Protein AF-A0A7V8NWT6-F1 (afdb_monomer)

Radius of gyration: 21.62 Å; Cα contacts (8 Å, |Δi|>4): 144; chains: 1; bounding box: 46×43×65 Å

Solvent-accessible surface area (backbone atoms only — not comparable to full-atom values): 10827 Å² total; per-residue (Å²): 145,86,86,58,66,70,64,49,52,61,69,40,49,73,45,68,37,75,66,36,46,50,48,11,64,75,54,76,29,64,67,47,33,64,67,46,47,62,58,52,47,51,52,51,39,51,52,49,53,51,52,42,75,76,41,52,86,76,54,62,89,48,74,62,36,57,51,33,63,76,37,41,69,35,58,79,69,72,37,52,89,76,47,60,66,23,36,90,60,41,52,68,58,36,48,50,52,52,46,49,48,55,28,38,50,48,35,48,60,22,43,54,47,68,72,48,57,86,78,54,52,82,92,50,48,64,55,48,59,49,22,68,53,49,26,59,51,33,46,54,51,41,50,52,52,46,52,51,51,49,46,40,36,67,63,70,41,76,62,47,52,54,24,75,76,72,73,52,78,55,70,69,53,33,54,57,70,16,34,36,33,42,52,50,52,54,52,58,72,72,46,82,85,127

Nearest PDB structures (foldseek):
  1kqf-assembly1_C  TM=8.418E-01  e=3.363E-08  Escherichia coli
  3zx6-assembly1_B  TM=3.168E-01  e=9.183E+00  Archaeoglobus fulgidus DSM 4304

InterPro domains:
  IPR006471 Formate dehydrogenase, gamma subunit [TIGR01583] (24-187)
  IPR011577 Cytochrome b561, bacterial/Ni-hydrogenase [PF01292] (28-159)
  IPR016174 Di-haem cytochrome, transmembrane [SSF81342] (17-188)
  IPR051817 Formate dehydrogenase cytochrome b556 subunit [PTHR30074] (26-189)

Organism: NCBI:txid2741543

Structure (mmCIF, N/CA/C/O backbone):
data_AF-A0A7V8NWT6-F1
#
_entry.id   AF-A0A7V8NWT6-F1
#
loop_
_atom_site.group_PDB
_atom_site.id
_atom_site.type_symbol
_atom_site.label_atom_id
_atom_site.label_alt_id
_atom_site.label_comp_id
_atom_site.label_asym_id
_atom_site.label_entity_id
_atom_site.label_seq_id
_atom_site.pdbx_PDB_ins_code
_atom_site.Cartn_x
_atom_site.Cartn_y
_atom_site.Cartn_z
_atom_site.occupancy
_atom_site.B_iso_or_equiv
_atom_site.auth_seq_id
_atom_site.auth_comp_id
_atom_site.auth_asym_id
_atom_site.auth_atom_id
_atom_site.pdbx_PDB_model_num
ATOM 1 N N . HIS A 1 1 ? 22.874 8.779 -36.560 1.00 37.97 1 HIS A N 1
ATOM 2 C CA . HIS A 1 1 ? 22.865 8.440 -35.118 1.00 37.97 1 HIS A CA 1
ATOM 3 C C . HIS A 1 1 ? 22.011 9.445 -34.319 1.00 37.97 1 HIS A C 1
ATOM 5 O O . HIS A 1 1 ? 22.538 10.179 -33.500 1.00 37.97 1 HIS A O 1
ATOM 11 N N . LEU A 1 2 ? 20.689 9.519 -34.543 1.00 37.75 2 LEU A N 1
ATOM 12 C CA . LEU A 1 2 ? 19.799 10.479 -33.849 1.00 37.75 2 LEU A CA 1
ATOM 13 C C . LEU A 1 2 ? 18.434 9.852 -33.500 1.00 37.75 2 LEU A C 1
ATOM 15 O O . LEU A 1 2 ? 17.388 10.378 -33.854 1.00 37.75 2 LEU A O 1
ATOM 19 N N . ALA A 1 3 ? 18.440 8.701 -32.823 1.00 39.00 3 ALA A N 1
ATOM 20 C CA . ALA A 1 3 ? 17.211 8.022 -32.386 1.00 39.00 3 ALA A CA 1
ATOM 21 C C . ALA A 1 3 ? 17.110 7.836 -30.854 1.00 39.00 3 ALA A C 1
ATOM 23 O O . ALA A 1 3 ? 16.271 7.072 -30.389 1.00 39.00 3 ALA A O 1
ATOM 24 N N . GLY A 1 4 ? 17.957 8.515 -30.065 1.00 41.44 4 GLY A N 1
ATOM 25 C CA . GLY A 1 4 ? 17.995 8.367 -28.598 1.00 41.44 4 GLY A CA 1
ATOM 26 C C . GLY A 1 4 ? 17.196 9.409 -27.798 1.00 41.44 4 GLY A C 1
ATOM 27 O O . GLY A 1 4 ? 16.716 9.111 -26.713 1.00 41.44 4 GLY A O 1
ATOM 28 N N . GLY A 1 5 ? 16.994 10.623 -28.322 1.00 45.12 5 GLY A N 1
ATOM 29 C CA . GLY A 1 5 ? 16.577 11.765 -27.491 1.00 45.12 5 GLY A CA 1
ATOM 30 C C . GLY A 1 5 ? 15.172 11.662 -26.887 1.00 45.12 5 GLY A C 1
ATOM 31 O O . GLY A 1 5 ? 14.990 11.850 -25.689 1.00 45.12 5 GLY A O 1
ATOM 32 N N . THR A 1 6 ? 14.159 11.340 -27.687 1.00 46.62 6 THR A N 1
ATOM 33 C CA . THR A 1 6 ? 12.755 11.464 -27.253 1.00 46.62 6 THR A CA 1
ATOM 34 C C . THR A 1 6 ? 12.310 10.323 -26.339 1.00 46.62 6 THR A C 1
ATOM 36 O O . THR A 1 6 ? 11.550 10.535 -25.395 1.00 46.62 6 THR A O 1
ATOM 39 N N . LEU A 1 7 ? 12.815 9.110 -26.580 1.00 49.16 7 LEU A N 1
ATOM 40 C CA . LEU A 1 7 ? 12.533 7.943 -25.741 1.00 49.16 7 LEU A CA 1
ATOM 41 C C . LEU A 1 7 ? 13.283 8.003 -24.410 1.00 49.16 7 LEU A C 1
ATOM 43 O O . LEU A 1 7 ? 12.715 7.593 -23.402 1.00 49.16 7 LEU A O 1
ATOM 47 N N . ASP A 1 8 ? 14.499 8.553 -24.374 1.00 49.56 8 ASP A N 1
ATOM 48 C CA . ASP A 1 8 ? 15.216 8.749 -23.113 1.00 49.56 8 ASP A CA 1
ATOM 49 C C . ASP A 1 8 ? 14.609 9.884 -22.280 1.00 49.56 8 ASP A C 1
ATOM 51 O O . ASP A 1 8 ? 14.510 9.749 -21.064 1.00 49.56 8 ASP A O 1
ATOM 55 N N . VAL A 1 9 ? 14.106 10.959 -22.896 1.00 48.41 9 VAL A N 1
ATOM 56 C CA . VAL A 1 9 ? 13.350 12.007 -22.181 1.00 48.41 9 VAL A CA 1
ATOM 57 C C . VAL A 1 9 ? 12.063 11.442 -21.565 1.00 48.41 9 VAL A C 1
ATOM 59 O O . VAL A 1 9 ? 11.800 11.662 -20.385 1.00 48.41 9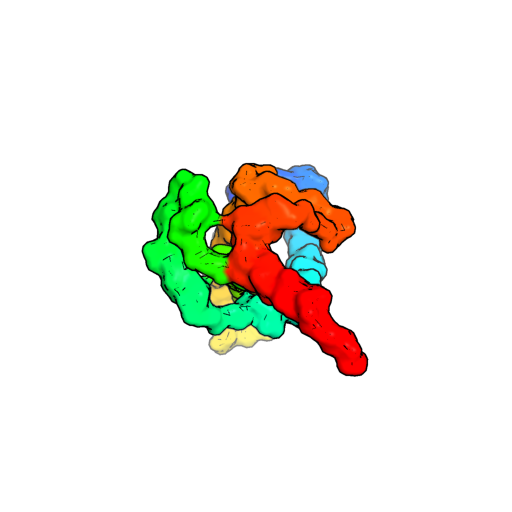 VAL A O 1
ATOM 62 N N . LEU A 1 10 ? 11.304 10.627 -22.305 1.00 48.03 10 LEU A N 1
ATOM 63 C CA . LEU A 1 10 ? 10.106 9.958 -21.778 1.00 48.03 10 LEU A CA 1
ATOM 64 C C . LEU A 1 10 ? 10.429 8.907 -20.702 1.00 48.03 10 LEU A C 1
ATOM 66 O O . LEU A 1 10 ? 9.697 8.770 -19.725 1.00 48.03 10 LEU A O 1
ATOM 70 N N . ARG A 1 11 ? 11.557 8.204 -20.829 1.00 51.00 11 ARG A N 1
ATOM 71 C CA . ARG A 1 11 ? 12.069 7.241 -19.838 1.00 51.00 11 ARG A CA 1
ATOM 72 C C . ARG A 1 11 ? 12.614 7.922 -18.573 1.00 51.00 11 ARG A C 1
ATOM 74 O O . ARG A 1 11 ? 12.671 7.292 -17.520 1.00 51.00 11 ARG A O 1
ATOM 81 N N . ASN A 1 12 ? 12.992 9.196 -18.665 1.00 52.34 12 ASN A N 1
ATOM 82 C CA . ASN A 1 12 ? 13.428 10.034 -17.547 1.00 52.34 12 ASN A CA 1
ATOM 83 C C . ASN A 1 12 ? 12.279 10.800 -16.873 1.00 52.34 12 ASN A C 1
ATOM 85 O O . ASN A 1 12 ? 12.473 1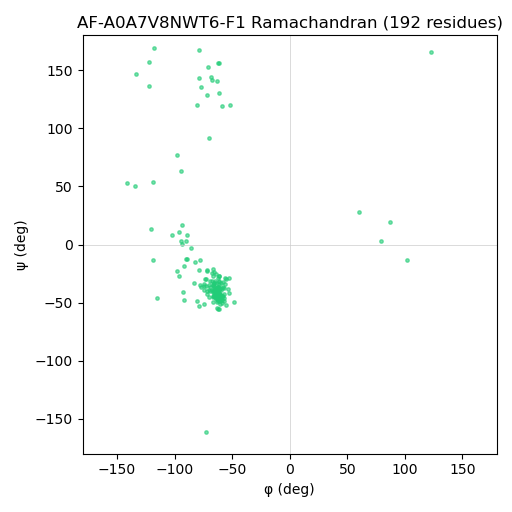1.301 -15.769 1.00 52.34 12 ASN A O 1
ATOM 89 N N . LEU A 1 13 ? 11.084 10.860 -17.470 1.00 51.69 13 LEU A N 1
ATOM 90 C CA . LEU A 1 13 ? 9.968 11.649 -16.937 1.00 51.69 13 LEU A CA 1
ATOM 91 C C . LEU A 1 13 ? 9.520 11.181 -15.538 1.00 51.69 13 LEU A C 1
ATOM 93 O O . LEU A 1 13 ? 9.187 12.003 -14.690 1.00 51.69 13 LEU A O 1
ATOM 97 N N . ALA A 1 14 ? 9.598 9.875 -15.253 1.00 47.09 14 ALA A N 1
ATOM 98 C CA . ALA A 1 14 ? 9.336 9.334 -13.914 1.00 47.09 14 ALA A CA 1
ATOM 99 C C . ALA A 1 14 ? 10.379 9.800 -12.873 1.00 47.09 14 ALA A C 1
ATOM 101 O O . ALA A 1 14 ? 10.041 10.043 -11.713 1.00 47.09 14 ALA A O 1
ATOM 102 N N . GLY A 1 15 ? 11.631 9.996 -13.304 1.00 48.34 15 GLY A N 1
ATOM 103 C CA . GLY A 1 15 ? 12.720 10.554 -12.496 1.00 48.34 15 GLY A CA 1
ATOM 104 C C . GLY A 1 15 ? 12.672 12.078 -12.334 1.00 48.34 15 GLY A C 1
ATOM 105 O O . GLY A 1 15 ? 13.356 12.603 -11.464 1.00 48.34 15 GLY A O 1
ATOM 106 N N . MET A 1 16 ? 11.857 12.783 -13.128 1.00 47.28 16 MET A N 1
ATOM 107 C CA . MET A 1 16 ? 11.664 14.241 -13.064 1.00 47.28 16 MET A CA 1
ATOM 108 C C . MET A 1 16 ? 10.533 14.673 -12.122 1.00 47.28 16 MET A C 1
ATOM 110 O O . MET A 1 16 ? 10.232 15.860 -12.011 1.00 47.28 16 MET A O 1
ATOM 114 N N . THR A 1 17 ? 9.893 13.736 -11.423 1.00 53.47 17 THR A N 1
ATOM 115 C CA . THR A 1 17 ? 9.078 14.101 -10.261 1.00 53.47 17 THR A CA 1
ATOM 116 C C . THR A 1 17 ? 10.013 14.600 -9.154 1.00 53.47 17 THR A C 1
ATOM 118 O O . THR A 1 17 ? 11.124 14.092 -9.011 1.00 53.47 17 THR A O 1
ATOM 121 N N . GLY A 1 18 ? 9.602 15.594 -8.357 1.00 49.78 18 GLY A N 1
ATOM 122 C CA . GLY A 1 18 ? 10.456 16.143 -7.286 1.00 49.78 18 GLY A CA 1
ATOM 123 C C . GLY A 1 18 ? 11.000 15.071 -6.326 1.00 49.78 18 GLY A C 1
ATOM 124 O O . GLY A 1 18 ? 12.114 15.193 -5.828 1.00 49.78 18 GLY A O 1
ATOM 125 N N . ILE A 1 19 ? 10.258 13.970 -6.153 1.00 59.19 19 ILE A N 1
ATOM 126 C CA . ILE A 1 19 ? 10.668 12.781 -5.392 1.00 59.19 19 ILE A CA 1
ATOM 127 C C . ILE A 1 19 ? 11.752 11.978 -6.133 1.00 59.19 19 ILE A C 1
ATOM 129 O O . ILE A 1 19 ? 12.729 11.572 -5.513 1.00 59.19 19 ILE A O 1
ATOM 133 N N . GLY A 1 20 ? 11.634 11.787 -7.451 1.00 55.50 20 GLY A N 1
ATOM 134 C CA . GLY A 1 20 ? 12.657 11.128 -8.272 1.00 55.50 20 GLY A CA 1
ATOM 135 C C . GLY A 1 20 ? 14.000 11.866 -8.268 1.00 55.50 20 GLY A C 1
ATOM 136 O O . GLY A 1 20 ? 15.046 11.227 -8.160 1.00 55.50 20 GLY A O 1
ATOM 137 N N . LEU A 1 21 ? 13.976 13.204 -8.280 1.00 55.22 21 LEU A N 1
ATOM 138 C CA . LEU A 1 21 ? 15.172 14.046 -8.155 1.00 55.22 21 LEU A CA 1
ATOM 139 C C . LEU A 1 21 ? 15.782 13.997 -6.742 1.00 55.22 21 LEU A C 1
ATOM 141 O O . LEU A 1 21 ? 17.001 13.926 -6.616 1.00 55.22 21 LEU A O 1
ATOM 145 N N . LEU A 1 22 ? 14.958 13.970 -5.688 1.00 55.06 22 LEU A N 1
ATOM 146 C CA . LEU A 1 22 ? 15.404 13.790 -4.297 1.00 55.06 22 LEU A CA 1
ATOM 147 C C . LEU A 1 22 ? 16.044 12.416 -4.070 1.00 55.06 22 LEU A C 1
ATOM 149 O O . LEU A 1 22 ? 17.135 12.325 -3.511 1.00 55.06 22 LEU A O 1
ATOM 153 N N . CYS A 1 23 ? 15.413 11.344 -4.553 1.00 58.06 23 CYS A N 1
ATOM 154 C CA . CYS A 1 23 ? 15.983 10.001 -4.497 1.00 58.06 23 CYS A CA 1
ATOM 155 C C . CYS A 1 23 ? 17.268 9.904 -5.325 1.00 58.06 23 CYS A C 1
ATOM 157 O O . CYS A 1 23 ? 18.229 9.298 -4.867 1.00 58.06 23 CYS A O 1
ATOM 159 N N . ALA A 1 24 ? 17.326 10.528 -6.505 1.00 58.19 24 ALA A N 1
ATOM 160 C CA . ALA A 1 24 ? 18.554 10.608 -7.288 1.00 58.19 24 ALA A CA 1
ATOM 161 C C . ALA A 1 24 ? 19.658 11.367 -6.535 1.00 58.19 24 ALA A C 1
ATOM 163 O O . ALA A 1 24 ? 20.786 10.899 -6.518 1.00 58.19 24 ALA A O 1
ATOM 164 N N . ALA A 1 25 ? 19.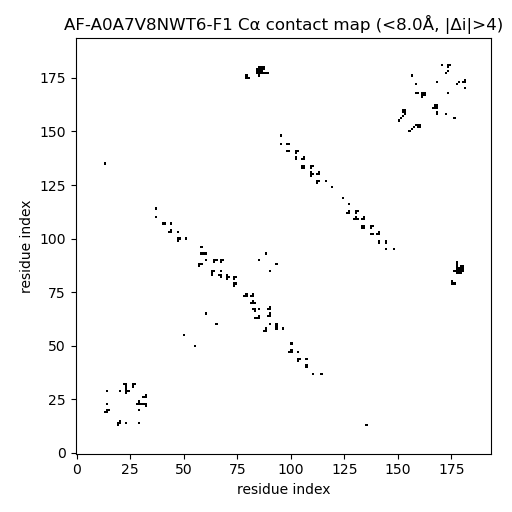360 12.481 -5.866 1.00 59.41 25 ALA A N 1
ATOM 165 C CA . ALA A 1 25 ? 20.351 13.226 -5.087 1.00 59.41 25 ALA A CA 1
ATOM 166 C C . ALA A 1 25 ? 20.879 12.427 -3.878 1.00 59.41 25 ALA A C 1
ATOM 168 O O . ALA A 1 25 ? 22.081 12.427 -3.625 1.00 59.41 25 ALA A O 1
ATOM 169 N N . ILE A 1 26 ? 20.004 11.703 -3.171 1.00 65.12 26 ILE A N 1
ATOM 170 C CA . ILE A 1 26 ? 20.362 10.898 -1.988 1.00 65.12 26 ILE A CA 1
ATOM 171 C C . ILE A 1 26 ? 21.107 9.610 -2.376 1.00 65.12 26 ILE A C 1
ATOM 173 O O . ILE A 1 26 ? 22.015 9.186 -1.669 1.00 65.12 26 ILE A O 1
ATOM 177 N N . LEU A 1 27 ? 20.753 8.989 -3.505 1.00 64.81 27 LEU A N 1
ATOM 178 C CA . LEU A 1 27 ? 21.327 7.716 -3.960 1.00 64.81 27 LEU A CA 1
ATOM 179 C C . LEU A 1 27 ? 22.579 7.881 -4.844 1.00 64.81 27 LEU A C 1
ATOM 181 O O . LEU A 1 27 ? 23.043 6.898 -5.412 1.00 64.81 27 LEU A O 1
ATOM 185 N N . GLY A 1 28 ? 23.133 9.092 -4.982 1.00 63.31 28 GLY A N 1
ATOM 186 C CA . GLY A 1 28 ? 24.379 9.330 -5.732 1.00 63.31 28 GLY A CA 1
ATOM 187 C C . GLY A 1 28 ? 24.208 9.571 -7.240 1.00 63.31 28 GLY A C 1
ATOM 188 O O . GLY A 1 28 ? 25.153 9.428 -8.010 1.00 63.31 28 GLY A O 1
ATOM 189 N N . GLY A 1 29 ? 23.006 9.940 -7.677 1.00 75.94 29 GLY A N 1
ATOM 190 C CA . GLY A 1 29 ? 22.664 10.373 -9.033 1.00 75.94 29 GLY A CA 1
ATOM 191 C C . GLY A 1 29 ? 21.563 9.532 -9.689 1.00 75.94 29 GLY A C 1
ATOM 192 O O . GLY A 1 29 ? 21.241 8.420 -9.265 1.00 75.94 29 GLY A O 1
ATOM 193 N N . GLY A 1 30 ? 20.992 10.043 -10.786 1.00 72.31 30 GLY A N 1
ATOM 194 C CA . GLY A 1 30 ? 19.910 9.363 -11.517 1.00 72.31 30 GLY A CA 1
ATOM 195 C C . GLY A 1 30 ? 20.313 8.002 -12.099 1.00 72.31 30 GLY A C 1
ATOM 196 O O . GLY A 1 30 ? 19.482 7.101 -12.201 1.00 72.31 30 GLY A O 1
ATOM 197 N N . GLN A 1 31 ? 21.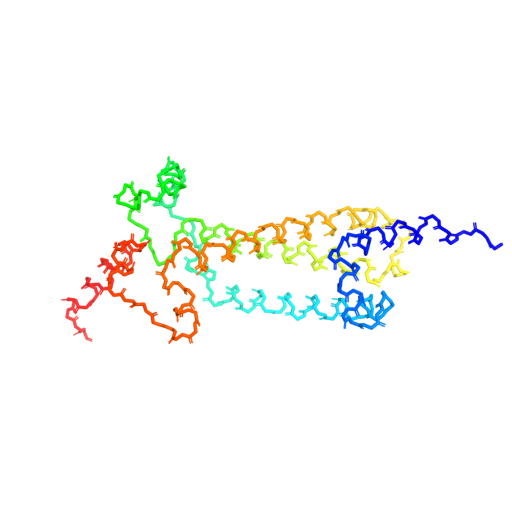596 7.818 -12.425 1.00 74.56 31 GLN A N 1
ATOM 198 C CA . GLN A 1 31 ? 22.108 6.548 -12.941 1.00 74.56 31 GLN A CA 1
ATOM 199 C C . GLN A 1 31 ? 22.135 5.460 -11.862 1.00 74.56 31 GLN A C 1
ATOM 201 O O . GLN A 1 31 ? 21.665 4.351 -12.106 1.00 74.56 31 GLN A O 1
ATOM 206 N N . VAL A 1 32 ? 22.615 5.784 -10.658 1.00 76.19 32 VAL A N 1
ATOM 207 C CA . VAL A 1 32 ? 22.635 4.841 -9.530 1.00 76.19 32 VAL A CA 1
ATOM 208 C C . VAL A 1 32 ? 21.210 4.500 -9.102 1.00 76.19 32 VAL A C 1
ATOM 210 O O . VAL A 1 32 ? 20.876 3.326 -8.955 1.00 76.19 32 VAL A O 1
ATOM 213 N N . SER A 1 33 ? 20.331 5.504 -9.008 1.00 75.88 33 SER A N 1
ATOM 214 C CA . SER A 1 33 ? 18.913 5.285 -8.703 1.00 75.88 33 SER A CA 1
ATOM 215 C C . SER A 1 33 ? 18.247 4.345 -9.713 1.00 75.88 33 SER A C 1
ATOM 217 O O . SER A 1 33 ? 17.563 3.410 -9.306 1.00 75.88 33 SER A O 1
ATOM 219 N N . ARG A 1 34 ? 18.513 4.498 -11.018 1.00 78.69 34 ARG A N 1
ATOM 220 C CA . ARG A 1 34 ? 17.998 3.586 -12.054 1.00 78.69 34 ARG A CA 1
ATOM 221 C C . ARG A 1 34 ? 18.494 2.150 -11.881 1.00 78.69 34 ARG A C 1
ATOM 223 O O . ARG A 1 34 ? 17.729 1.225 -12.133 1.00 78.69 34 ARG A O 1
ATOM 230 N N . MET A 1 35 ? 19.751 1.961 -11.482 1.00 83.38 35 MET A N 1
ATOM 231 C CA . MET A 1 35 ? 20.312 0.624 -11.266 1.00 83.38 35 MET A CA 1
ATOM 232 C C . MET A 1 35 ? 19.739 -0.037 -10.010 1.00 83.38 35 MET A C 1
ATOM 234 O O . MET A 1 35 ? 19.443 -1.225 -10.044 1.00 83.38 35 MET A O 1
ATOM 238 N N . LEU A 1 36 ? 19.555 0.717 -8.922 1.00 86.56 36 LEU A N 1
ATOM 239 C CA . LEU A 1 36 ? 19.095 0.188 -7.632 1.00 86.56 36 LEU A CA 1
ATOM 240 C C . LEU A 1 36 ? 17.574 0.040 -7.526 1.00 86.56 36 LEU A C 1
ATOM 242 O O . LEU A 1 36 ? 17.098 -0.878 -6.861 1.00 86.56 36 LEU A O 1
ATOM 246 N N . HIS A 1 37 ? 16.808 0.923 -8.171 1.00 86.81 37 HIS A N 1
ATOM 247 C CA . HIS A 1 37 ? 15.346 0.943 -8.110 1.00 86.81 37 HIS A CA 1
ATOM 248 C C . HIS A 1 37 ? 14.689 -0.427 -8.345 1.00 86.81 37 HIS A C 1
ATOM 250 O O . HIS A 1 37 ? 13.866 -0.820 -7.517 1.00 86.81 37 HIS A O 1
ATOM 256 N N . PRO A 1 38 ? 15.033 -1.190 -9.399 1.00 89.81 38 PRO A N 1
ATOM 257 C CA . PRO A 1 38 ? 14.360 -2.457 -9.639 1.00 89.81 38 PRO A CA 1
ATOM 258 C C . PRO A 1 38 ? 14.702 -3.526 -8.583 1.00 89.81 38 PRO A C 1
ATOM 260 O O . PRO A 1 38 ? 13.827 -4.302 -8.203 1.00 89.81 38 PRO A O 1
ATOM 263 N N . TRP A 1 39 ? 15.912 -3.514 -8.010 1.00 91.50 39 TRP A N 1
ATOM 264 C CA . TRP A 1 39 ? 16.271 -4.383 -6.878 1.00 91.50 39 TRP A CA 1
ATOM 265 C C . TRP A 1 39 ? 15.493 -4.029 -5.609 1.00 91.50 39 TRP A C 1
ATOM 267 O O . TRP A 1 39 ? 14.943 -4.913 -4.953 1.00 91.50 39 TRP A O 1
ATOM 277 N N . ALA A 1 40 ? 15.388 -2.737 -5.291 1.00 90.25 40 ALA A N 1
ATOM 278 C CA . ALA A 1 40 ? 14.548 -2.264 -4.192 1.00 90.25 40 ALA A CA 1
ATOM 279 C C . ALA A 1 40 ? 13.071 -2.636 -4.417 1.00 90.25 40 ALA A C 1
ATOM 281 O O . ALA A 1 40 ? 12.383 -3.035 -3.479 1.00 90.25 40 ALA A O 1
ATOM 282 N N . GLY A 1 41 ? 12.605 -2.580 -5.668 1.00 91.88 41 GLY A N 1
ATOM 283 C CA . GLY A 1 41 ? 11.280 -3.036 -6.077 1.00 91.88 41 GLY A CA 1
ATOM 284 C C . GLY A 1 41 ? 11.042 -4.520 -5.788 1.00 91.88 41 GLY A C 1
ATOM 285 O O . GLY A 1 41 ? 10.000 -4.866 -5.237 1.00 91.88 41 GLY A O 1
ATOM 286 N N . LEU A 1 42 ? 12.008 -5.399 -6.080 1.00 94.31 42 LEU A N 1
ATOM 287 C CA . LEU A 1 42 ? 11.904 -6.827 -5.747 1.00 94.31 42 LEU A CA 1
ATOM 288 C C . LEU A 1 42 ? 11.822 -7.067 -4.235 1.00 94.31 42 LEU A C 1
ATOM 290 O O . LEU A 1 42 ? 11.013 -7.882 -3.794 1.00 94.31 42 LEU A O 1
ATOM 294 N N . ILE A 1 43 ? 12.611 -6.338 -3.439 1.00 95.31 43 ILE A N 1
ATOM 295 C CA . ILE A 1 43 ? 12.549 -6.411 -1.970 1.00 95.31 43 ILE A CA 1
ATOM 296 C C . ILE A 1 43 ? 11.169 -5.963 -1.473 1.00 95.31 43 ILE A C 1
ATOM 298 O O . ILE A 1 43 ? 10.555 -6.654 -0.661 1.00 95.31 43 ILE A O 1
ATOM 302 N N . PHE A 1 44 ? 10.658 -4.840 -1.988 1.00 93.62 44 PHE A N 1
ATOM 303 C CA . PHE A 1 44 ? 9.325 -4.335 -1.658 1.00 93.62 44 PHE A CA 1
ATOM 304 C C . PHE A 1 44 ? 8.233 -5.366 -1.969 1.00 93.62 44 PHE A C 1
ATOM 306 O O . PHE A 1 44 ? 7.407 -5.670 -1.110 1.00 93.62 44 PHE A O 1
ATOM 313 N N . VAL A 1 45 ? 8.257 -5.958 -3.164 1.00 94.88 45 VAL A N 1
ATOM 314 C CA . VAL A 1 45 ? 7.301 -7.000 -3.564 1.00 94.88 45 VAL A CA 1
ATOM 315 C C . VAL A 1 45 ? 7.424 -8.229 -2.664 1.00 94.88 45 VAL A C 1
ATOM 317 O O . VAL A 1 45 ? 6.407 -8.752 -2.214 1.00 94.88 45 VAL A O 1
ATOM 320 N N . GLY A 1 46 ? 8.645 -8.667 -2.349 1.00 96.62 46 GLY A N 1
ATOM 321 C CA . GLY A 1 46 ? 8.884 -9.771 -1.418 1.00 96.62 46 GLY A CA 1
ATOM 322 C C . GLY A 1 46 ? 8.275 -9.512 -0.037 1.00 96.62 46 GLY A C 1
ATOM 323 O O . GLY A 1 46 ? 7.589 -10.377 0.506 1.00 96.62 46 GLY A O 1
ATOM 324 N N . ALA A 1 47 ? 8.445 -8.300 0.499 1.00 94.94 47 ALA A N 1
ATOM 325 C CA . ALA A 1 47 ? 7.838 -7.891 1.763 1.00 94.94 47 ALA A CA 1
ATOM 326 C C . ALA A 1 47 ? 6.300 -7.880 1.694 1.00 94.94 47 ALA A C 1
ATOM 328 O O . ALA A 1 47 ? 5.642 -8.402 2.594 1.00 94.94 47 ALA A O 1
ATOM 329 N N . VAL A 1 48 ? 5.716 -7.361 0.608 1.00 95.00 48 VAL A N 1
ATOM 330 C CA . VAL A 1 48 ? 4.259 -7.367 0.388 1.00 95.00 48 VAL A CA 1
ATOM 331 C C . VAL A 1 48 ? 3.709 -8.796 0.319 1.00 95.00 48 VAL A C 1
ATOM 333 O O . VAL A 1 48 ? 2.683 -9.082 0.934 1.00 95.00 48 VAL A O 1
ATOM 336 N N . LEU A 1 49 ? 4.390 -9.714 -0.374 1.00 95.62 49 LEU A N 1
ATOM 337 C CA . LEU A 1 49 ? 3.986 -11.123 -0.451 1.00 95.62 49 LEU A CA 1
ATOM 338 C C . LEU A 1 49 ? 4.088 -11.830 0.906 1.00 95.62 49 LEU A C 1
ATOM 340 O O . LEU A 1 49 ? 3.201 -12.606 1.266 1.00 95.62 49 LEU A O 1
ATOM 344 N N . TYR A 1 50 ? 5.126 -11.532 1.688 1.00 96.00 50 TYR A N 1
ATOM 345 C CA . TYR A 1 50 ? 5.257 -12.033 3.055 1.00 96.00 50 TYR A CA 1
ATOM 346 C C . TYR A 1 50 ? 4.102 -11.551 3.949 1.00 96.00 50 TYR A C 1
ATOM 348 O O . TYR A 1 50 ? 3.444 -12.356 4.613 1.00 96.00 50 TYR A O 1
ATOM 356 N N . MET A 1 51 ? 3.792 -10.251 3.912 1.00 93.50 51 MET A N 1
ATOM 357 C CA . MET A 1 51 ? 2.664 -9.669 4.649 1.00 93.50 51 MET A CA 1
ATOM 358 C C . MET A 1 51 ? 1.321 -10.249 4.191 1.00 93.50 51 MET A C 1
ATOM 360 O O . MET A 1 51 ? 0.437 -10.487 5.017 1.00 93.50 51 MET A O 1
ATOM 364 N N . TYR A 1 52 ? 1.172 -10.530 2.893 1.00 94.94 52 TYR A N 1
ATOM 365 C CA . TYR A 1 52 ? -0.002 -11.215 2.366 1.00 94.94 52 TYR A CA 1
ATOM 366 C C . TYR A 1 52 ? -0.179 -12.593 3.007 1.00 94.94 52 TYR A C 1
ATOM 368 O O . TYR A 1 52 ? -1.250 -12.880 3.540 1.00 94.94 52 TYR A O 1
ATOM 376 N N . GLY A 1 53 ? 0.874 -13.414 3.037 1.00 95.19 53 GLY A N 1
ATOM 377 C CA . GLY A 1 53 ? 0.828 -14.737 3.666 1.00 95.19 53 GLY A CA 1
ATOM 378 C C . GLY A 1 53 ? 0.439 -14.690 5.147 1.00 95.19 53 GLY A C 1
ATOM 379 O O . GLY A 1 53 ? -0.312 -15.544 5.614 1.00 95.19 53 GLY A O 1
ATOM 380 N N . MET A 1 54 ? 0.888 -13.665 5.876 1.00 92.81 54 MET A N 1
ATOM 381 C CA . MET A 1 54 ? 0.585 -13.511 7.300 1.00 92.81 54 MET A CA 1
ATOM 382 C C . MET A 1 54 ? -0.856 -13.047 7.570 1.00 92.81 54 MET A C 1
ATOM 384 O O . MET A 1 54 ? -1.475 -13.494 8.539 1.00 92.81 54 MET A O 1
ATOM 388 N N . TRP A 1 55 ? -1.399 -12.136 6.753 1.00 94.00 55 TRP A N 1
ATOM 389 C CA . TRP A 1 55 ? -2.627 -11.405 7.100 1.00 94.00 55 TRP A CA 1
ATOM 390 C C . TRP A 1 55 ? -3.817 -11.618 6.164 1.00 94.00 55 TRP A C 1
ATOM 392 O O . TRP A 1 55 ? -4.937 -11.309 6.570 1.00 94.00 55 TRP A O 1
ATOM 402 N N . ALA A 1 56 ? -3.650 -12.195 4.969 1.00 91.69 56 ALA A N 1
ATOM 403 C CA . ALA A 1 56 ? -4.732 -12.313 3.981 1.00 91.69 56 ALA A CA 1
ATOM 404 C C . ALA A 1 56 ? -6.001 -12.987 4.531 1.00 91.69 56 ALA A C 1
ATOM 406 O O . ALA A 1 56 ? -7.114 -12.540 4.248 1.00 91.69 56 ALA A O 1
ATOM 407 N N . GLY A 1 57 ? -5.854 -14.008 5.384 1.00 91.00 57 GLY A N 1
ATOM 408 C CA . GLY A 1 57 ? -6.991 -14.686 6.016 1.00 91.00 57 GLY A CA 1
ATOM 409 C C . GLY A 1 57 ? -7.852 -13.770 6.898 1.00 91.00 57 GLY A C 1
ATOM 410 O O . GLY A 1 57 ? -9.067 -13.949 6.970 1.00 91.00 57 GLY A O 1
ATOM 411 N N . GLN A 1 58 ? -7.245 -12.755 7.520 1.00 90.06 58 GLN A N 1
ATOM 412 C CA . GLN A 1 58 ? -7.907 -11.785 8.403 1.00 90.06 58 GLN A CA 1
ATOM 413 C C . GLN A 1 58 ? -8.449 -10.563 7.636 1.00 90.06 58 GLN A C 1
ATOM 415 O O . GLN A 1 58 ? -9.263 -9.807 8.167 1.00 90.06 58 GLN A O 1
ATOM 420 N N . MET A 1 59 ? -8.049 -10.388 6.371 1.00 93.00 59 MET A N 1
ATOM 421 C CA . MET A 1 59 ? -8.406 -9.243 5.517 1.00 93.00 59 MET A CA 1
ATOM 422 C C . MET A 1 59 ? -9.642 -9.492 4.640 1.00 93.00 59 MET A C 1
ATOM 424 O O . MET A 1 59 ? -9.889 -8.770 3.671 1.00 93.00 59 MET A O 1
ATOM 428 N N . ARG A 1 60 ? -10.445 -10.509 4.970 1.00 89.94 60 ARG A N 1
ATOM 429 C CA . ARG A 1 60 ? -11.692 -10.818 4.260 1.00 89.94 60 ARG A CA 1
ATOM 430 C C . ARG A 1 60 ? -12.736 -9.722 4.481 1.00 89.94 60 ARG A C 1
ATOM 432 O O . ARG A 1 60 ? -12.883 -9.200 5.591 1.00 89.94 60 ARG A O 1
ATOM 439 N N . HIS A 1 61 ? -13.489 -9.425 3.425 1.00 87.50 61 HIS A N 1
ATOM 440 C CA . HIS A 1 61 ? -14.628 -8.517 3.491 1.00 87.50 61 HIS A CA 1
ATOM 441 C C . HIS A 1 61 ? -15.800 -9.161 4.237 1.00 87.50 61 HIS A C 1
ATOM 443 O O . HIS A 1 61 ? -16.213 -10.275 3.915 1.00 87.50 61 HIS A O 1
ATOM 449 N N . THR A 1 62 ? -16.336 -8.448 5.222 1.00 89.62 62 THR A N 1
ATOM 450 C CA . THR A 1 62 ? -17.475 -8.864 6.049 1.00 89.62 62 THR A CA 1
ATOM 451 C C . THR A 1 62 ? -18.659 -7.910 5.880 1.00 89.62 62 THR A C 1
ATOM 453 O O . THR A 1 62 ? -18.533 -6.816 5.326 1.00 89.62 62 THR A O 1
ATOM 456 N N . ASP A 1 63 ? -19.833 -8.291 6.389 1.00 89.06 63 ASP A N 1
ATOM 457 C CA . ASP A 1 63 ? -21.004 -7.402 6.421 1.00 89.06 63 ASP A CA 1
ATOM 458 C C . ASP A 1 63 ? -20.771 -6.137 7.252 1.00 89.06 63 ASP A C 1
ATOM 460 O O . ASP A 1 63 ? -21.255 -5.057 6.903 1.00 89.06 63 ASP A O 1
ATOM 464 N N . VAL A 1 64 ? -19.962 -6.248 8.307 1.00 89.88 64 VAL A N 1
ATOM 465 C CA . VAL A 1 64 ? -19.541 -5.106 9.125 1.00 89.88 64 VAL A CA 1
ATOM 466 C C . VAL A 1 64 ? -18.740 -4.110 8.288 1.00 89.88 64 VAL A C 1
ATOM 468 O O . VAL A 1 64 ? -18.943 -2.906 8.427 1.00 89.88 64 VAL A O 1
ATOM 471 N N . ASP A 1 65 ? -17.896 -4.579 7.363 1.00 91.44 65 ASP A N 1
ATOM 472 C CA . ASP A 1 65 ? -17.136 -3.687 6.481 1.00 91.44 65 ASP A CA 1
ATOM 473 C C . ASP A 1 65 ? -18.054 -2.917 5.522 1.00 91.44 65 ASP A C 1
ATOM 475 O O . ASP A 1 65 ? -17.828 -1.739 5.247 1.00 91.44 65 ASP A O 1
ATOM 479 N N . ARG A 1 66 ? -19.136 -3.545 5.038 1.00 91.50 66 ARG A N 1
ATOM 480 C CA . ARG A 1 66 ? -20.151 -2.850 4.228 1.00 91.50 66 ARG A CA 1
ATOM 481 C C . ARG A 1 66 ? -20.845 -1.748 5.024 1.00 91.50 66 ARG A C 1
ATOM 483 O O . ARG A 1 66 ? -21.062 -0.657 4.496 1.00 91.50 66 ARG A O 1
ATOM 490 N N . ALA A 1 67 ? -21.197 -2.019 6.280 1.00 92.12 67 ALA A N 1
ATOM 491 C CA . ALA A 1 67 ? -21.758 -1.005 7.169 1.00 92.12 67 ALA A CA 1
ATOM 492 C C . ALA A 1 67 ? -20.745 0.117 7.449 1.00 92.12 67 ALA A C 1
ATOM 494 O O . ALA A 1 67 ? -21.120 1.288 7.468 1.00 92.12 67 ALA A O 1
ATOM 495 N N . TRP A 1 68 ? -19.462 -0.226 7.596 1.00 93.38 68 TRP A N 1
ATOM 496 C CA . TRP A 1 68 ? -18.377 0.728 7.826 1.00 93.38 68 TRP A CA 1
ATOM 497 C C . TRP A 1 68 ? -18.265 1.726 6.674 1.00 93.38 68 TRP A C 1
ATOM 499 O O . TRP A 1 68 ? -18.221 2.929 6.912 1.00 93.38 68 TRP A O 1
ATOM 509 N N . TRP A 1 69 ? -18.334 1.254 5.426 1.00 92.69 69 TRP A N 1
ATOM 510 C CA . TRP A 1 69 ? -18.315 2.132 4.252 1.00 92.69 69 TRP A CA 1
ATOM 511 C C . TRP A 1 69 ? -19.493 3.105 4.205 1.00 92.69 69 TRP A C 1
ATOM 513 O O . TRP A 1 69 ? -19.309 4.274 3.873 1.00 92.69 69 TRP A O 1
ATOM 523 N N . LYS A 1 70 ? -20.694 2.669 4.601 1.00 93.06 70 LYS A N 1
ATOM 524 C CA . LYS A 1 70 ? -21.864 3.562 4.712 1.00 93.06 70 LYS A CA 1
ATOM 525 C C . LYS A 1 70 ? -21.693 4.612 5.817 1.00 93.06 70 LYS A C 1
ATOM 527 O O . LYS A 1 70 ? -22.265 5.695 5.732 1.00 93.06 70 LYS A O 1
ATOM 532 N N . ALA A 1 71 ? -20.902 4.296 6.839 1.00 92.12 71 ALA A N 1
ATOM 533 C CA . ALA A 1 71 ? -20.610 5.155 7.979 1.00 92.12 71 ALA A CA 1
ATOM 534 C C . ALA A 1 71 ? -19.314 5.974 7.824 1.00 92.12 71 ALA A C 1
ATOM 536 O O . ALA A 1 71 ? -18.976 6.723 8.735 1.00 92.12 71 ALA A O 1
ATOM 537 N N . VAL A 1 72 ? -18.611 5.901 6.684 1.00 90.56 72 VAL A N 1
ATOM 538 C CA . VAL A 1 72 ? -17.264 6.485 6.506 1.00 90.56 72 VAL A CA 1
ATOM 539 C C . VAL A 1 72 ? -17.188 7.981 6.836 1.00 90.56 72 VAL A C 1
ATOM 541 O O . VAL A 1 72 ? -16.174 8.453 7.340 1.00 90.56 72 VAL A O 1
ATOM 544 N N . ARG A 1 73 ? -18.285 8.731 6.649 1.00 89.50 73 ARG A N 1
ATOM 545 C CA . ARG A 1 73 ? -18.361 10.149 7.038 1.00 89.50 73 ARG A CA 1
ATOM 546 C C . ARG A 1 73 ? -18.068 10.371 8.524 1.00 89.50 73 ARG A C 1
ATOM 548 O O . ARG A 1 73 ? -17.435 11.358 8.880 1.00 89.50 73 ARG A O 1
ATOM 555 N N . TYR A 1 74 ? -18.516 9.457 9.386 1.00 88.19 74 TYR A N 1
ATOM 556 C CA . TYR A 1 74 ? -18.303 9.552 10.826 1.00 88.19 74 TYR A CA 1
ATOM 557 C C . TYR A 1 74 ? -16.829 9.344 11.155 1.00 88.19 74 TYR A C 1
ATOM 559 O O . TYR A 1 74 ? -16.276 10.134 11.916 1.00 88.19 74 TYR A O 1
ATOM 567 N N . TYR A 1 75 ? -16.176 8.402 10.469 1.00 85.75 75 TYR A N 1
ATOM 568 C CA . TYR A 1 75 ? -14.734 8.178 10.558 1.00 85.75 75 TYR A CA 1
ATOM 569 C C . TYR A 1 75 ? -13.929 9.423 10.160 1.00 85.75 75 TYR A C 1
ATOM 571 O O . TYR A 1 75 ? -13.075 9.874 10.915 1.00 85.75 75 TYR A O 1
ATOM 579 N N . SER A 1 76 ? -14.256 10.064 9.031 1.00 84.62 76 SER A N 1
ATOM 580 C CA . SER A 1 76 ? -13.563 11.286 8.587 1.00 84.62 76 SER A CA 1
ATOM 581 C C . SER A 1 76 ? -13.776 12.493 9.509 1.00 84.62 76 SER A C 1
ATOM 583 O O . SER A 1 76 ? -12.955 13.403 9.524 1.00 84.62 76 SER A O 1
ATOM 585 N N . THR A 1 77 ? -14.863 12.508 10.285 1.00 86.75 77 THR A N 1
ATOM 586 C CA . THR A 1 77 ? -15.141 13.545 11.299 1.00 86.75 77 THR A CA 1
ATOM 587 C C . THR A 1 77 ? -14.716 13.145 12.715 1.00 86.75 77 THR A C 1
ATOM 589 O O . THR A 1 77 ? -15.077 13.830 13.670 1.00 86.75 77 THR A O 1
ATOM 592 N N . ASN A 1 78 ? -13.962 12.049 12.860 1.00 83.38 78 ASN A N 1
ATOM 593 C CA . ASN A 1 78 ? -13.443 11.555 14.137 1.00 83.38 78 ASN A CA 1
ATOM 594 C C . ASN A 1 78 ? -14.539 11.198 15.171 1.00 83.38 78 ASN A C 1
ATOM 596 O O . ASN A 1 78 ? -14.323 11.295 16.380 1.00 83.38 78 ASN A O 1
ATOM 600 N N . GLN A 1 79 ? -15.727 10.808 14.690 1.00 85.38 79 GLN A N 1
ATOM 601 C CA . GLN A 1 79 ? -16.873 10.337 15.482 1.00 85.38 79 GLN A CA 1
ATOM 602 C C . GLN A 1 79 ? -16.853 8.802 15.571 1.00 85.38 79 GLN A C 1
ATOM 604 O O . GLN A 1 79 ? -17.726 8.115 15.032 1.00 85.38 79 GLN A O 1
ATOM 609 N N . ASP A 1 80 ? -15.807 8.266 16.206 1.00 82.25 80 ASP A N 1
ATOM 610 C CA . ASP A 1 80 ? -15.541 6.820 16.291 1.00 82.25 80 ASP A CA 1
ATOM 611 C C . ASP A 1 80 ? -16.663 6.044 17.004 1.00 82.25 80 ASP A C 1
ATOM 613 O O . ASP A 1 80 ? -16.904 4.875 16.714 1.00 82.25 80 ASP A O 1
ATOM 617 N N . ASP A 1 81 ? -17.394 6.702 17.905 1.00 82.69 81 ASP A N 1
ATOM 618 C CA . ASP A 1 81 ? -18.521 6.156 18.670 1.00 82.69 81 ASP A CA 1
ATOM 619 C C . ASP A 1 81 ? -19.717 5.750 17.795 1.00 82.69 81 ASP A C 1
ATOM 621 O O . ASP A 1 81 ? -20.491 4.869 18.166 1.00 82.69 81 ASP A O 1
ATOM 625 N N . LYS A 1 82 ? -19.856 6.366 16.615 1.00 86.31 82 LYS A N 1
ATOM 626 C CA . LYS A 1 82 ? -20.935 6.087 15.652 1.00 86.31 82 LYS A CA 1
ATOM 627 C C . LYS A 1 82 ? -20.546 5.048 14.606 1.00 86.31 82 LYS A C 1
ATOM 629 O O . LYS A 1 82 ? -21.347 4.740 13.719 1.00 86.31 82 LYS A O 1
ATOM 634 N N . MET A 1 83 ? -19.324 4.524 14.676 1.00 90.19 83 MET A N 1
ATOM 635 C CA . MET A 1 83 ? -18.852 3.514 13.742 1.00 90.19 83 MET A CA 1
ATOM 636 C C . MET A 1 83 ? -19.404 2.130 14.105 1.00 90.19 83 MET A C 1
ATOM 638 O O . MET A 1 83 ? -19.525 1.789 15.283 1.00 90.19 83 MET A O 1
ATOM 642 N N . PRO A 1 84 ? -19.735 1.291 13.106 1.00 90.12 84 PRO A N 1
ATOM 643 C CA . PRO A 1 84 ? -20.118 -0.091 13.359 1.00 90.12 84 PRO A CA 1
ATOM 644 C C . PRO A 1 84 ? -18.962 -0.857 14.016 1.00 90.12 84 PRO A C 1
ATOM 646 O O . PRO A 1 84 ? -17.797 -0.486 13.835 1.00 90.12 84 PRO A O 1
ATOM 649 N N . PRO A 1 85 ? -19.256 -1.941 14.755 1.00 90.50 85 PRO A N 1
ATOM 650 C CA . PRO A 1 85 ? -18.273 -2.568 15.618 1.00 90.50 85 PRO A CA 1
ATOM 651 C C . PRO A 1 85 ? -17.177 -3.285 14.819 1.00 90.50 85 PRO A C 1
ATOM 653 O O . PRO A 1 85 ? -17.315 -4.454 14.465 1.00 90.50 85 PRO A O 1
ATOM 656 N N . ALA A 1 86 ? -16.082 -2.580 14.526 1.00 89.69 86 ALA A N 1
ATOM 657 C CA . ALA A 1 86 ? -14.997 -3.086 13.696 1.00 89.69 86 ALA A CA 1
ATOM 658 C C . ALA A 1 86 ? -14.308 -4.304 14.331 1.00 89.69 86 ALA A C 1
ATOM 660 O O . ALA A 1 86 ? -14.090 -4.357 15.545 1.00 89.69 86 ALA A O 1
ATOM 661 N N . GLY A 1 87 ? -13.949 -5.278 13.489 1.00 89.81 87 GLY A N 1
ATOM 662 C CA . GLY A 1 87 ? -13.121 -6.417 13.884 1.00 89.81 87 GLY A CA 1
ATOM 663 C C . GLY A 1 87 ? -11.661 -6.014 14.108 1.00 89.81 87 GLY A C 1
ATOM 664 O O . GLY A 1 87 ? -11.343 -4.834 14.265 1.00 89.81 87 GLY A O 1
ATOM 665 N N . ARG A 1 88 ? -10.750 -7.001 14.094 1.00 88.75 88 ARG A N 1
ATOM 666 C CA . ARG A 1 88 ? -9.313 -6.759 14.342 1.00 88.75 88 ARG A CA 1
ATOM 667 C C . ARG A 1 88 ? -8.728 -5.717 13.388 1.00 88.75 88 ARG A C 1
ATOM 669 O O . ARG A 1 88 ? -7.876 -4.939 13.788 1.00 88.75 88 ARG A O 1
ATOM 676 N N . TYR A 1 89 ? -9.229 -5.697 12.157 1.00 91.69 89 TYR A N 1
ATOM 677 C CA . TYR A 1 89 ? -8.946 -4.666 11.170 1.00 91.69 89 TYR A CA 1
ATOM 678 C C . TYR A 1 89 ? -10.249 -4.023 10.712 1.00 91.69 89 TYR A C 1
ATOM 680 O O . TYR A 1 89 ? -11.236 -4.724 10.459 1.00 91.69 89 TYR A O 1
ATOM 688 N N . ASN A 1 90 ? -10.247 -2.697 10.599 1.00 92.75 90 ASN A N 1
ATOM 689 C CA . ASN A 1 90 ? -11.373 -1.950 10.049 1.00 92.75 90 ASN A CA 1
ATOM 690 C C . ASN A 1 90 ? -11.385 -2.015 8.506 1.00 92.75 90 ASN A C 1
ATOM 692 O O . ASN A 1 90 ? -10.414 -2.445 7.877 1.00 92.75 90 ASN A O 1
ATOM 696 N N . ALA A 1 91 ? -12.485 -1.597 7.874 1.00 93.00 91 ALA A N 1
ATOM 697 C CA . ALA A 1 91 ? -12.619 -1.708 6.420 1.00 93.00 91 ALA A CA 1
ATOM 698 C C . ALA A 1 91 ? -11.614 -0.831 5.648 1.00 93.00 91 ALA A C 1
ATOM 700 O O . ALA A 1 91 ? -11.153 -1.237 4.581 1.00 93.00 91 ALA A O 1
ATOM 701 N N . GLY A 1 92 ? -11.225 0.326 6.196 1.00 92.19 92 GLY A N 1
ATOM 702 C CA . GLY A 1 92 ? -10.188 1.191 5.625 1.00 92.19 92 GLY A CA 1
ATOM 703 C C . GLY A 1 92 ? -8.800 0.542 5.645 1.00 92.19 92 GLY A C 1
ATOM 704 O O . GLY A 1 92 ? -8.103 0.538 4.634 1.00 92.19 92 GLY A O 1
ATOM 705 N N . GLN A 1 93 ? -8.419 -0.091 6.756 1.00 93.06 93 GLN A N 1
ATOM 706 C CA . GLN A 1 93 ? -7.170 -0.850 6.880 1.00 93.06 93 GLN A CA 1
ATOM 707 C C . GLN A 1 93 ? -7.135 -2.036 5.904 1.00 93.06 93 GLN A C 1
ATOM 709 O O . GLN A 1 93 ? -6.121 -2.254 5.240 1.00 93.06 93 GLN A O 1
ATOM 714 N N . LYS A 1 94 ? -8.253 -2.760 5.747 1.00 95.25 94 LYS A N 1
ATOM 715 C CA . LYS A 1 94 ? -8.382 -3.829 4.738 1.00 95.25 94 LYS A CA 1
ATOM 716 C C . LYS A 1 94 ? -8.241 -3.288 3.316 1.00 95.25 94 LYS A C 1
ATOM 718 O O . LYS A 1 94 ? -7.571 -3.902 2.492 1.00 95.25 94 LYS A O 1
ATOM 723 N N . PHE A 1 95 ? -8.846 -2.137 3.025 1.00 95.06 95 PHE A N 1
ATOM 724 C CA . PHE A 1 95 ? -8.707 -1.474 1.730 1.00 95.06 95 PHE A CA 1
ATOM 725 C C . PHE A 1 95 ? -7.256 -1.094 1.433 1.00 95.06 95 PHE A C 1
ATOM 727 O O . PHE A 1 95 ? -6.769 -1.390 0.346 1.00 95.06 95 PHE A O 1
ATOM 734 N N . LEU A 1 96 ? -6.544 -0.515 2.405 1.00 95.06 96 LEU A N 1
ATOM 735 C CA . LEU A 1 96 ? -5.120 -0.208 2.264 1.00 95.06 96 LEU A CA 1
ATOM 736 C C . LEU A 1 96 ? -4.299 -1.478 2.011 1.00 95.06 96 LEU A C 1
ATOM 738 O O . LEU A 1 96 ? -3.492 -1.494 1.087 1.00 95.06 96 LEU A O 1
ATOM 742 N N . PHE A 1 97 ? -4.545 -2.557 2.762 1.00 95.75 97 PHE A N 1
ATOM 743 C CA . PHE A 1 97 ? -3.875 -3.846 2.561 1.00 95.75 97 PHE A CA 1
ATOM 744 C C . PHE A 1 97 ? -4.041 -4.366 1.125 1.00 95.75 97 PHE A C 1
ATOM 746 O O . PHE A 1 97 ? -3.050 -4.656 0.453 1.00 95.75 97 PHE A O 1
ATOM 753 N N . TRP A 1 98 ? -5.279 -4.435 0.626 1.00 96.19 98 TRP A N 1
ATOM 754 C CA . TRP A 1 98 ? -5.545 -4.898 -0.739 1.00 96.19 98 TRP A CA 1
ATOM 755 C C . TRP A 1 98 ? -5.000 -3.935 -1.796 1.00 96.19 98 TRP A C 1
ATOM 757 O O . TRP A 1 98 ? -4.504 -4.381 -2.828 1.00 96.19 98 TRP A O 1
ATOM 767 N N . GLY A 1 99 ? -5.040 -2.629 -1.527 1.00 96.25 99 GLY A N 1
ATOM 768 C CA . GLY A 1 99 ? -4.463 -1.604 -2.388 1.00 96.25 99 GLY A CA 1
ATOM 769 C C . GLY A 1 99 ? -2.950 -1.759 -2.551 1.00 96.25 99 GLY A C 1
ATOM 770 O O . GLY A 1 99 ? -2.464 -1.765 -3.679 1.00 96.25 99 GLY A O 1
ATOM 771 N N . PHE A 1 100 ? -2.207 -1.970 -1.459 1.00 96.50 100 PHE A N 1
ATOM 772 C CA . PHE A 1 100 ? -0.769 -2.254 -1.528 1.00 96.50 100 PHE A CA 1
ATOM 773 C C . PHE A 1 100 ? -0.466 -3.589 -2.202 1.00 96.50 100 PHE A C 1
ATOM 775 O O . PHE A 1 100 ? 0.483 -3.669 -2.976 1.00 96.50 100 PHE A O 1
ATOM 782 N N . PHE A 1 101 ? -1.268 -4.625 -1.947 1.00 97.00 101 PHE A N 1
ATOM 783 C CA . PHE A 1 101 ? -1.075 -5.938 -2.560 1.00 97.00 101 PHE A CA 1
ATOM 784 C C . PHE A 1 101 ? -1.229 -5.888 -4.086 1.00 97.00 101 PHE A C 1
ATOM 786 O O . PHE A 1 101 ? -0.308 -6.250 -4.821 1.00 97.00 101 PHE A O 1
ATOM 793 N N . TRP A 1 102 ? -2.361 -5.377 -4.578 1.00 97.38 102 TRP A N 1
ATOM 794 C CA . TRP A 1 102 ? -2.605 -5.263 -6.017 1.00 97.38 102 TRP A CA 1
ATOM 795 C C . TRP A 1 102 ? -1.710 -4.211 -6.675 1.00 97.38 102 TRP A C 1
ATOM 797 O O . TRP A 1 102 ? -1.216 -4.442 -7.778 1.00 97.38 102 TRP A O 1
ATOM 807 N N . GLY A 1 103 ? -1.433 -3.098 -5.989 1.00 97.06 103 GLY A N 1
ATOM 808 C CA . GLY A 1 103 ? -0.453 -2.104 -6.429 1.00 97.06 103 GLY A CA 1
ATOM 809 C C . GLY A 1 103 ? 0.941 -2.711 -6.598 1.00 97.06 103 GLY A C 1
ATOM 810 O O . GLY A 1 103 ? 1.573 -2.510 -7.631 1.00 97.06 103 GLY A O 1
ATOM 811 N N . GLY A 1 104 ? 1.382 -3.538 -5.647 1.00 96.38 104 GLY A N 1
ATOM 812 C CA . GLY A 1 104 ? 2.639 -4.282 -5.719 1.00 96.38 104 GLY A CA 1
ATOM 813 C C . GLY A 1 104 ? 2.699 -5.252 -6.899 1.00 96.38 104 GLY A C 1
ATOM 814 O O . GLY A 1 104 ? 3.708 -5.287 -7.600 1.00 96.38 104 GLY A O 1
ATOM 815 N N . ILE A 1 105 ? 1.614 -5.981 -7.185 1.00 97.56 105 ILE A N 1
ATOM 816 C CA . ILE A 1 105 ? 1.527 -6.856 -8.367 1.00 97.56 105 ILE A CA 1
ATOM 817 C C . ILE A 1 105 ? 1.633 -6.041 -9.661 1.00 97.56 105 ILE A C 1
ATOM 819 O O . ILE A 1 105 ? 2.416 -6.391 -10.543 1.00 97.56 105 ILE A O 1
ATOM 823 N N . LEU A 1 106 ? 0.885 -4.939 -9.781 1.00 97.25 106 LEU A N 1
ATOM 824 C CA . LEU A 1 106 ? 0.936 -4.074 -10.964 1.00 97.25 106 LEU A CA 1
ATOM 825 C C . LEU A 1 106 ? 2.335 -3.487 -11.170 1.00 97.25 106 LEU A C 1
ATOM 827 O O . LEU A 1 106 ? 2.838 -3.496 -12.296 1.00 97.25 106 LEU A O 1
ATOM 831 N N . LEU A 1 107 ? 2.980 -3.028 -10.095 1.00 96.75 107 LEU A N 1
ATOM 832 C CA . LEU A 1 107 ? 4.351 -2.519 -10.113 1.00 96.75 107 LEU A CA 1
ATOM 833 C C . LEU A 1 107 ? 5.354 -3.598 -10.516 1.00 96.75 107 LEU A C 1
ATOM 835 O O . LEU A 1 107 ? 6.217 -3.322 -11.344 1.00 96.75 107 LEU A O 1
ATOM 839 N N . LEU A 1 108 ? 5.221 -4.824 -10.004 1.00 96.94 108 LEU A N 1
ATOM 840 C CA . LEU A 1 108 ? 6.086 -5.941 -10.380 1.00 96.94 108 LEU A CA 1
ATOM 841 C C . LEU A 1 108 ? 5.952 -6.269 -11.868 1.00 96.94 108 LEU A C 1
ATOM 843 O O . LEU A 1 108 ? 6.946 -6.275 -12.587 1.00 96.94 108 LEU A O 1
ATOM 847 N N . LEU A 1 109 ? 4.728 -6.532 -12.336 1.00 96.25 109 LEU A N 1
ATOM 848 C CA . LEU A 1 109 ? 4.485 -6.984 -13.707 1.00 96.25 109 LEU A CA 1
ATOM 849 C C . LEU A 1 109 ? 4.926 -5.933 -14.726 1.00 96.25 109 LEU A C 1
ATOM 851 O O . LEU A 1 109 ? 5.640 -6.243 -15.678 1.00 96.25 109 LEU A O 1
ATOM 855 N N . SER A 1 110 ? 4.547 -4.674 -14.505 1.00 95.25 110 SER A N 1
ATOM 856 C CA . SER A 1 110 ? 4.977 -3.577 -15.374 1.00 95.25 110 SER A CA 1
ATOM 857 C C . SER A 1 110 ? 6.472 -3.268 -15.220 1.00 95.25 110 SER A C 1
ATOM 859 O O . SER A 1 110 ? 7.135 -2.977 -16.210 1.00 95.25 110 SER A O 1
ATOM 861 N N . GLY A 1 111 ? 7.030 -3.394 -14.014 1.00 93.62 111 GLY A N 1
ATOM 862 C CA . GLY A 1 111 ? 8.447 -3.170 -13.733 1.00 93.62 111 GLY A CA 1
ATOM 863 C C . GLY A 1 111 ? 9.351 -4.177 -14.437 1.00 93.62 111 GLY A C 1
ATOM 864 O O . GLY A 1 111 ? 10.321 -3.772 -15.066 1.00 93.62 111 GLY A O 1
ATOM 865 N N . VAL A 1 112 ? 8.998 -5.466 -14.425 1.00 94.00 112 VAL A N 1
ATOM 866 C CA . VAL A 1 112 ? 9.733 -6.523 -15.146 1.00 94.00 112 VAL A CA 1
ATOM 867 C C . VAL A 1 112 ? 9.747 -6.254 -16.655 1.00 94.00 112 VAL A C 1
ATOM 869 O O . VAL A 1 112 ? 10.799 -6.347 -17.284 1.00 94.00 112 VAL A O 1
ATOM 872 N N . VAL A 1 113 ? 8.611 -5.841 -17.231 1.00 93.44 113 VAL A N 1
ATOM 873 C CA . VAL A 1 113 ? 8.513 -5.462 -18.655 1.00 93.44 113 VAL A CA 1
ATOM 874 C C . VAL A 1 113 ? 9.418 -4.269 -18.990 1.00 93.44 113 VAL A C 1
ATOM 876 O O . VAL A 1 113 ? 10.028 -4.236 -20.057 1.00 93.44 113 VAL A O 1
ATOM 879 N N . LEU A 1 114 ? 9.517 -3.285 -18.091 1.00 91.06 114 LEU A N 1
ATOM 880 C CA . LEU A 1 114 ? 10.374 -2.108 -18.271 1.00 91.06 114 LEU A CA 1
ATOM 881 C C . LEU A 1 114 ? 11.853 -2.373 -17.969 1.00 91.06 114 LEU A C 1
ATOM 883 O O . LEU A 1 114 ? 12.702 -1.625 -18.455 1.00 91.06 114 LEU A O 1
ATOM 887 N N . TRP A 1 115 ? 12.160 -3.406 -17.182 1.00 90.81 115 TRP A N 1
ATOM 888 C CA . TRP A 1 115 ? 13.526 -3.801 -16.842 1.00 90.81 115 TRP A CA 1
ATOM 889 C C . TRP A 1 115 ? 14.201 -4.547 -17.996 1.00 90.81 115 TRP A C 1
ATOM 891 O O . TRP A 1 115 ? 15.372 -4.305 -18.268 1.00 90.81 115 TRP A O 1
ATOM 901 N N . PHE A 1 116 ? 13.447 -5.373 -18.726 1.00 90.00 116 PHE A N 1
ATOM 902 C CA . PHE A 1 116 ? 13.961 -6.222 -19.807 1.00 90.00 116 PHE A CA 1
ATOM 903 C C . PHE A 1 116 ? 13.328 -5.905 -21.178 1.00 90.00 116 PHE A C 1
ATOM 905 O O . PHE A 1 116 ? 12.779 -6.800 -21.830 1.00 90.00 116 PHE A O 1
ATOM 912 N N . PRO A 1 117 ? 13.359 -4.643 -21.651 1.00 85.75 117 PRO A N 1
ATOM 913 C CA . PRO A 1 117 ? 12.648 -4.242 -22.861 1.00 85.75 117 PRO A CA 1
ATOM 914 C C . PRO A 1 117 ? 13.215 -4.864 -24.146 1.00 85.75 117 PRO A C 1
ATOM 916 O O . PRO A 1 117 ? 12.487 -4.972 -25.131 1.00 85.75 117 PRO A O 1
ATOM 919 N N . GLU A 1 118 ? 14.491 -5.249 -24.162 1.00 86.31 118 GLU A N 1
ATOM 920 C CA . GLU A 1 118 ? 15.169 -5.873 -25.305 1.00 86.31 118 GLU A CA 1
ATOM 921 C C . GLU A 1 118 ? 14.730 -7.318 -25.575 1.00 86.31 118 GLU A C 1
ATOM 923 O O . GLU A 1 118 ? 14.826 -7.780 -26.709 1.00 86.31 118 GLU A O 1
ATOM 928 N N . TYR A 1 119 ? 14.192 -8.011 -24.569 1.00 87.50 119 TYR A N 1
ATOM 929 C CA . TYR A 1 119 ? 13.716 -9.392 -24.701 1.00 87.50 119 TYR A CA 1
ATOM 930 C C . TYR A 1 119 ? 12.270 -9.477 -25.218 1.00 87.50 119 TYR A C 1
ATOM 932 O O . TYR A 1 119 ? 11.747 -10.569 -25.447 1.00 87.50 119 TYR A O 1
ATOM 940 N N . LEU A 1 120 ? 11.606 -8.334 -25.426 1.00 87.38 120 LEU A N 1
ATOM 941 C CA . LEU A 1 120 ? 10.259 -8.279 -25.989 1.00 87.38 120 LEU A CA 1
ATOM 942 C C . LEU A 1 120 ? 10.303 -8.403 -27.513 1.00 87.38 120 LEU A C 1
ATOM 944 O O . LEU A 1 120 ? 10.854 -7.555 -28.216 1.00 87.38 120 LEU A O 1
ATOM 948 N N . SER A 1 121 ? 9.640 -9.438 -28.029 1.00 88.12 121 SER A N 1
ATOM 949 C CA . SER A 1 121 ? 9.440 -9.612 -29.466 1.00 88.12 121 SER A CA 1
ATOM 950 C C . SER A 1 121 ? 8.624 -8.460 -30.065 1.00 88.12 121 SER A C 1
ATOM 952 O O . SER A 1 121 ? 7.835 -7.796 -29.384 1.00 88.12 121 SER A O 1
ATOM 954 N N . TRP A 1 122 ? 8.780 -8.230 -31.373 1.00 84.31 122 TRP A N 1
ATOM 955 C CA . TRP A 1 122 ? 8.081 -7.154 -32.086 1.00 84.31 122 TRP A CA 1
ATOM 956 C C . TRP A 1 122 ? 6.556 -7.195 -31.877 1.00 84.31 122 TRP A C 1
ATOM 958 O O . TRP A 1 122 ? 5.942 -6.163 -31.607 1.00 84.31 122 TRP A O 1
ATOM 968 N N . ASN A 1 123 ? 5.968 -8.394 -31.901 1.00 89.19 123 ASN A N 1
ATOM 969 C CA . ASN A 1 123 ? 4.527 -8.615 -31.736 1.00 89.19 123 ASN A CA 1
ATOM 970 C C . ASN A 1 123 ? 4.012 -8.259 -30.329 1.00 89.19 123 ASN A C 1
ATOM 972 O O . ASN A 1 123 ? 2.826 -7.996 -30.157 1.00 89.19 123 ASN A O 1
ATOM 976 N N . LEU A 1 124 ? 4.891 -8.218 -29.322 1.00 90.81 124 LEU A N 1
ATOM 977 C CA . LEU A 1 124 ? 4.552 -7.926 -27.926 1.00 90.81 124 LEU A CA 1
ATOM 978 C C . LEU A 1 124 ? 4.904 -6.494 -27.503 1.00 90.81 124 LEU A C 1
ATOM 980 O O . LEU A 1 124 ? 4.772 -6.137 -26.333 1.00 90.81 124 LEU A O 1
ATOM 984 N N . ARG A 1 125 ? 5.311 -5.633 -28.444 1.00 87.81 125 ARG A N 1
ATOM 985 C CA . ARG A 1 125 ? 5.700 -4.242 -28.161 1.00 87.81 125 ARG A CA 1
ATOM 986 C C . ARG A 1 125 ? 4.612 -3.434 -27.449 1.00 87.81 125 ARG A C 1
ATOM 988 O O . ARG A 1 125 ? 4.935 -2.537 -26.673 1.00 87.81 125 ARG A O 1
ATOM 995 N N . PHE A 1 126 ? 3.340 -3.765 -27.666 1.00 91.00 126 PHE A N 1
ATOM 996 C CA . PHE A 1 126 ? 2.225 -3.117 -26.975 1.00 91.00 126 PHE A CA 1
ATOM 997 C C . PHE A 1 126 ? 2.319 -3.250 -25.442 1.00 91.00 126 PHE A C 1
ATOM 999 O O . PHE A 1 126 ? 1.958 -2.310 -24.738 1.00 91.00 126 PHE A O 1
ATOM 1006 N N . LEU A 1 127 ? 2.878 -4.354 -24.919 1.00 91.75 127 LEU A N 1
ATOM 1007 C CA . LEU A 1 127 ? 3.083 -4.550 -23.478 1.00 91.75 127 LEU A CA 1
ATOM 1008 C C . LEU A 1 127 ? 4.025 -3.500 -22.895 1.00 91.75 127 LEU A C 1
ATOM 1010 O O . LEU A 1 127 ? 3.792 -3.011 -21.794 1.00 91.75 127 LEU A O 1
ATOM 1014 N N . ARG A 1 128 ? 5.054 -3.100 -23.650 1.00 91.25 128 ARG A N 1
ATOM 1015 C CA . ARG A 1 128 ? 5.964 -2.030 -23.234 1.00 91.25 128 ARG A CA 1
ATOM 1016 C C . ARG A 1 128 ? 5.235 -0.694 -23.132 1.00 91.25 128 ARG A C 1
ATOM 1018 O O . ARG A 1 128 ? 5.421 0.011 -22.147 1.00 91.25 128 ARG A O 1
ATOM 1025 N N . TYR A 1 129 ? 4.407 -0.346 -24.118 1.00 91.25 129 TYR A N 1
ATOM 1026 C CA . TYR A 1 129 ? 3.629 0.898 -24.071 1.00 91.25 129 TYR A CA 1
ATOM 1027 C C . TYR A 1 129 ? 2.647 0.906 -22.902 1.00 91.25 129 TYR A C 1
ATOM 1029 O O . TYR A 1 129 ? 2.558 1.901 -22.187 1.00 91.25 129 TYR A O 1
ATOM 1037 N N . LEU A 1 130 ? 1.982 -0.225 -22.655 1.00 94.38 130 LEU A N 1
ATOM 1038 C CA . LEU A 1 130 ? 1.115 -0.382 -21.497 1.00 94.38 130 LEU A CA 1
ATOM 1039 C C . LEU A 1 130 ? 1.901 -0.218 -20.189 1.00 94.38 130 LEU A C 1
ATOM 1041 O O . LEU A 1 130 ? 1.479 0.534 -19.318 1.00 94.38 130 LEU A O 1
ATOM 1045 N N . ALA A 1 131 ? 3.068 -0.852 -20.064 1.00 93.44 131 ALA A N 1
ATOM 1046 C CA . ALA A 1 131 ? 3.892 -0.777 -18.863 1.00 93.44 131 ALA A CA 1
ATOM 1047 C C . ALA A 1 131 ? 4.405 0.643 -18.575 1.00 93.44 131 ALA A C 1
ATOM 1049 O O . ALA A 1 131 ? 4.405 1.054 -17.418 1.00 93.44 131 ALA A O 1
ATOM 1050 N N . VAL A 1 132 ? 4.764 1.424 -19.603 1.00 90.75 132 VAL A N 1
ATOM 1051 C CA . VAL A 1 132 ? 5.183 2.833 -19.448 1.00 90.75 132 VAL A CA 1
ATOM 1052 C C . VAL A 1 132 ? 4.075 3.702 -18.843 1.00 90.75 132 VAL A C 1
ATOM 1054 O O . VAL A 1 132 ? 4.380 4.687 -18.179 1.00 90.75 132 VAL A O 1
ATOM 1057 N N . ILE A 1 133 ? 2.804 3.342 -19.031 1.00 93.38 133 ILE A N 1
ATOM 1058 C CA . ILE A 1 133 ? 1.659 4.068 -18.464 1.00 93.38 133 ILE A CA 1
ATOM 1059 C C . ILE A 1 133 ? 1.265 3.479 -17.105 1.00 93.38 133 ILE A C 1
ATOM 1061 O O . ILE A 1 133 ? 1.098 4.205 -16.125 1.00 93.38 133 ILE A O 1
ATOM 1065 N N . VAL A 1 134 ? 1.140 2.153 -17.032 1.00 95.00 134 VAL A N 1
ATOM 1066 C CA . VAL A 1 134 ? 0.670 1.439 -15.839 1.00 95.00 134 VAL A CA 1
ATOM 1067 C C . VAL A 1 134 ? 1.650 1.578 -14.683 1.00 95.00 134 VAL A C 1
ATOM 1069 O O . VAL A 1 134 ? 1.209 1.801 -13.561 1.00 95.00 134 VAL A O 1
ATOM 1072 N N . HIS A 1 135 ? 2.958 1.485 -14.930 1.00 94.44 135 HIS A N 1
ATOM 1073 C CA . HIS A 1 135 ? 3.956 1.534 -13.864 1.00 94.44 135 HIS A CA 1
ATOM 1074 C C . HIS A 1 135 ? 3.932 2.859 -13.082 1.00 94.44 135 HIS A C 1
ATOM 1076 O O . HIS A 1 135 ? 3.730 2.817 -11.867 1.00 94.44 135 HIS A O 1
ATOM 1082 N N . PRO A 1 136 ? 4.058 4.047 -13.716 1.00 92.75 136 PRO A N 1
ATOM 1083 C CA . PRO A 1 136 ? 3.977 5.307 -12.981 1.00 92.75 136 PRO A CA 1
ATOM 1084 C C . PRO A 1 136 ? 2.586 5.560 -12.387 1.00 92.75 136 PRO A C 1
ATOM 1086 O O . PRO A 1 136 ? 2.500 6.106 -11.290 1.00 92.75 136 PRO A O 1
ATOM 1089 N N . ALA A 1 137 ? 1.498 5.132 -13.038 1.00 94.81 137 ALA A N 1
ATOM 1090 C CA . ALA A 1 137 ? 0.153 5.261 -12.472 1.00 94.81 137 ALA A CA 1
ATOM 1091 C C . ALA A 1 137 ? -0.015 4.423 -11.190 1.00 94.81 137 ALA A C 1
ATOM 1093 O O . ALA A 1 137 ? -0.490 4.928 -10.172 1.00 94.81 137 ALA A O 1
ATOM 1094 N N . ALA A 1 138 ? 0.435 3.165 -1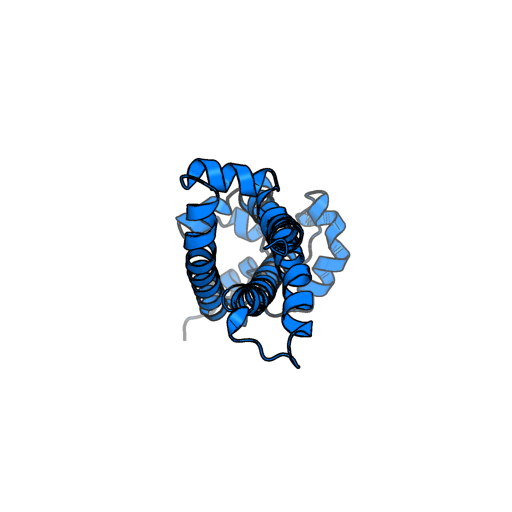1.213 1.00 95.12 138 ALA A N 1
ATOM 1095 C CA . ALA A 1 138 ? 0.442 2.287 -10.048 1.00 95.12 138 ALA A CA 1
ATOM 1096 C C . ALA A 1 138 ? 1.365 2.824 -8.945 1.00 95.12 138 ALA A C 1
ATOM 1098 O O . ALA A 1 138 ? 1.008 2.757 -7.768 1.00 95.12 138 ALA A O 1
ATOM 1099 N N . ALA A 1 139 ? 2.512 3.407 -9.308 1.00 93.06 139 ALA A N 1
ATOM 1100 C CA . ALA A 1 139 ? 3.428 4.030 -8.356 1.00 93.06 139 ALA A CA 1
ATOM 1101 C C . ALA A 1 139 ? 2.770 5.217 -7.645 1.00 93.06 139 ALA A C 1
ATOM 1103 O O . ALA A 1 139 ? 2.762 5.260 -6.419 1.00 93.06 139 ALA A O 1
ATOM 1104 N N . LEU A 1 140 ? 2.156 6.142 -8.390 1.00 92.44 140 LEU A N 1
ATOM 1105 C CA . LEU A 1 140 ? 1.464 7.301 -7.819 1.00 92.44 140 LEU A CA 1
ATOM 1106 C C . LEU A 1 140 ? 0.299 6.889 -6.916 1.00 92.44 140 LEU A C 1
ATOM 1108 O O . LEU A 1 140 ? 0.157 7.425 -5.818 1.00 92.44 140 LEU A O 1
ATOM 1112 N N . LEU A 1 141 ? -0.496 5.904 -7.342 1.00 95.00 141 LEU A N 1
ATOM 1113 C CA . LEU A 1 141 ? -1.577 5.355 -6.526 1.00 95.00 141 LEU A CA 1
ATOM 1114 C C . LEU A 1 141 ? -1.035 4.744 -5.228 1.00 95.00 141 LEU A C 1
ATOM 1116 O O . LEU A 1 141 ? -1.530 5.060 -4.150 1.00 95.00 141 LEU A O 1
ATOM 1120 N N . THR A 1 142 ? 0.013 3.924 -5.314 1.00 94.38 142 THR A N 1
ATOM 1121 C CA . THR A 1 142 ? 0.621 3.260 -4.150 1.00 94.38 142 THR A CA 1
ATOM 1122 C C . THR A 1 142 ? 1.250 4.270 -3.190 1.00 94.38 142 THR A C 1
ATOM 1124 O O . THR A 1 142 ? 1.089 4.145 -1.979 1.00 94.38 142 THR A O 1
ATOM 1127 N N . ILE A 1 143 ? 1.901 5.316 -3.709 1.00 93.38 143 ILE A N 1
ATOM 1128 C CA . ILE A 1 143 ? 2.422 6.429 -2.904 1.00 93.38 143 ILE A CA 1
ATOM 1129 C C . I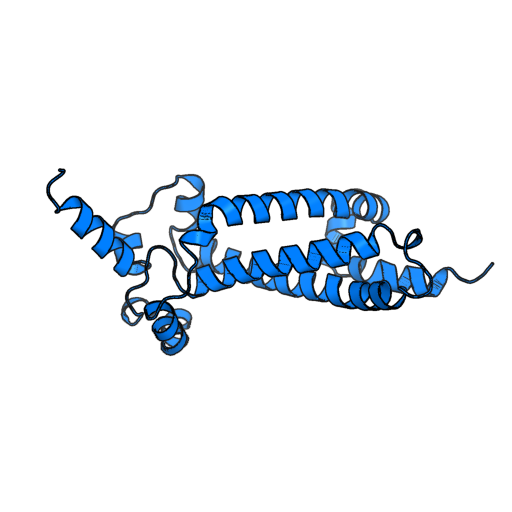LE A 1 143 ? 1.273 7.162 -2.203 1.00 93.38 143 ILE A C 1
ATOM 1131 O O . ILE A 1 143 ? 1.368 7.429 -1.008 1.00 93.38 143 ILE A O 1
ATOM 1135 N N . GLY A 1 144 ? 0.166 7.438 -2.897 1.00 94.88 144 GLY A N 1
ATOM 1136 C CA . GLY A 1 144 ? -1.024 8.048 -2.297 1.00 94.88 144 GLY A CA 1
ATOM 1137 C C . GLY A 1 144 ? -1.608 7.206 -1.159 1.00 94.88 144 GLY A C 1
ATOM 1138 O O . GLY A 1 144 ? -1.864 7.724 -0.072 1.00 94.88 144 GLY A O 1
ATOM 1139 N N . LEU A 1 145 ? -1.740 5.891 -1.364 1.00 95.62 145 LEU A N 1
ATOM 1140 C CA . LEU A 1 145 ? -2.160 4.958 -0.313 1.00 95.62 145 LEU A CA 1
ATOM 1141 C C . LEU A 1 145 ? -1.174 4.940 0.860 1.00 95.62 145 LEU A C 1
ATOM 1143 O O . LEU A 1 145 ? -1.600 4.892 2.012 1.00 95.62 145 LEU A O 1
ATOM 1147 N N . PHE A 1 146 ? 0.131 5.021 0.590 1.00 94.19 146 PHE A N 1
ATOM 1148 C CA . PHE A 1 146 ? 1.168 5.099 1.618 1.00 94.19 146 PHE A CA 1
ATOM 1149 C C . PHE A 1 146 ? 1.071 6.377 2.448 1.00 94.19 146 PHE A C 1
ATOM 1151 O O . PHE A 1 146 ? 1.165 6.310 3.671 1.00 94.19 146 PHE A O 1
ATOM 1158 N N . MET A 1 147 ? 0.790 7.523 1.823 1.00 94.25 147 MET A N 1
ATOM 1159 C CA . MET A 1 147 ? 0.553 8.775 2.548 1.00 94.25 147 MET A CA 1
ATOM 1160 C C . MET A 1 147 ? -0.663 8.675 3.471 1.00 94.25 147 MET A C 1
ATOM 1162 O O . MET A 1 147 ? -0.580 9.066 4.635 1.00 94.25 147 MET A O 1
ATOM 1166 N N . ILE A 1 148 ? -1.768 8.095 2.988 1.00 92.62 148 ILE A N 1
ATOM 1167 C CA . ILE A 1 148 ? -2.953 7.836 3.817 1.00 92.62 148 ILE A CA 1
ATOM 1168 C C . ILE A 1 148 ? -2.585 6.898 4.971 1.00 92.62 148 ILE A C 1
ATOM 1170 O O . ILE A 1 148 ? -2.875 7.202 6.122 1.00 92.62 148 ILE A O 1
ATOM 1174 N N . HIS A 1 149 ? -1.903 5.787 4.693 1.00 92.56 149 HIS A N 1
ATOM 1175 C CA . HIS A 1 149 ? -1.488 4.823 5.709 1.00 92.56 149 HIS A CA 1
ATOM 1176 C C . HIS A 1 149 ? -0.624 5.458 6.810 1.00 92.56 149 HIS A C 1
ATOM 1178 O O . HIS A 1 149 ? -0.903 5.259 7.994 1.00 92.56 149 HIS A O 1
ATOM 1184 N N . LEU A 1 150 ? 0.372 6.268 6.433 1.00 91.69 150 LEU A N 1
ATOM 1185 C CA . LEU A 1 150 ? 1.211 7.007 7.377 1.00 91.69 150 LEU A CA 1
ATOM 1186 C C . LEU A 1 150 ? 0.394 7.991 8.212 1.00 91.69 150 LEU A C 1
ATOM 1188 O O . LEU A 1 150 ? 0.545 8.029 9.431 1.00 91.69 150 LEU A O 1
ATOM 1192 N N . TYR A 1 151 ? -0.488 8.763 7.575 1.00 91.19 151 TYR A N 1
ATOM 1193 C CA . TYR A 1 151 ? -1.340 9.713 8.282 1.00 91.19 151 TYR A CA 1
ATOM 1194 C C . TYR A 1 151 ? -2.219 9.012 9.326 1.00 91.19 151 TYR A C 1
ATOM 1196 O O . TYR A 1 151 ? -2.287 9.444 10.480 1.00 91.19 151 TYR A O 1
ATOM 1204 N N . MET A 1 152 ? -2.835 7.891 8.945 1.00 89.00 152 MET A N 1
ATOM 1205 C CA . MET A 1 152 ? -3.708 7.137 9.838 1.00 89.00 152 MET A CA 1
ATOM 1206 C C . MET A 1 152 ? -2.942 6.521 11.013 1.00 89.00 152 MET A C 1
ATOM 1208 O O . MET A 1 152 ? -3.390 6.632 12.152 1.00 89.00 152 MET A O 1
ATOM 1212 N N . GLY A 1 153 ? -1.772 5.927 10.758 1.00 86.31 153 GLY A N 1
ATOM 1213 C CA . GLY A 1 153 ? -0.966 5.269 11.790 1.00 86.31 153 GLY A CA 1
ATOM 1214 C C . GLY A 1 153 ? -0.243 6.223 12.747 1.00 86.31 153 GLY A C 1
ATOM 1215 O O . GLY A 1 153 ? -0.023 5.869 13.907 1.00 86.31 153 GLY A O 1
ATOM 1216 N N . LEU A 1 154 ? 0.126 7.423 12.283 1.00 86.88 154 LEU A N 1
ATOM 1217 C CA . LEU A 1 154 ? 0.857 8.410 13.086 1.00 86.88 154 LEU A CA 1
ATOM 1218 C C . LEU A 1 154 ? -0.066 9.397 13.806 1.00 86.88 154 LEU A C 1
ATOM 1220 O O . LEU A 1 154 ? 0.195 9.737 14.961 1.00 86.88 154 LEU A O 1
ATOM 1224 N N . PHE A 1 155 ? 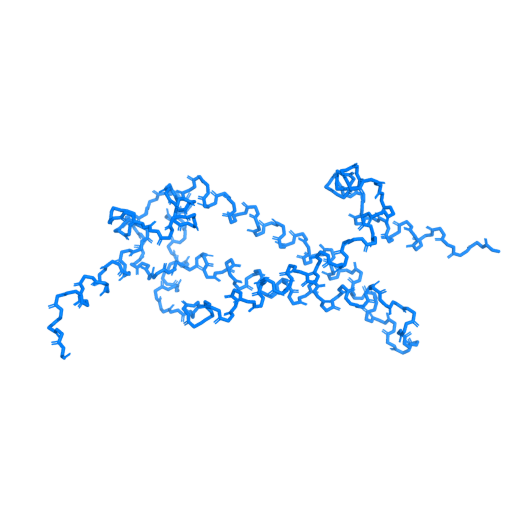-1.126 9.866 13.142 1.00 84.75 155 PHE A N 1
ATOM 1225 C CA . PHE A 1 155 ? -1.914 11.001 13.629 1.00 84.75 155 PHE A CA 1
ATOM 1226 C C . PHE A 1 155 ? -3.356 10.642 13.984 1.00 84.75 155 PHE A C 1
ATOM 1228 O O . PHE A 1 155 ? -3.822 11.056 15.049 1.00 84.75 155 PHE A O 1
ATOM 1235 N N . ALA A 1 156 ? -4.059 9.894 13.128 1.00 81.75 156 ALA A N 1
ATOM 1236 C CA . ALA A 1 156 ? -5.484 9.626 13.331 1.00 81.75 156 ALA A CA 1
ATOM 1237 C C . ALA A 1 156 ? -5.728 8.608 14.460 1.00 81.75 156 ALA A C 1
ATOM 1239 O O . ALA A 1 156 ? -6.464 8.884 15.405 1.00 81.75 156 ALA A O 1
ATOM 1240 N N . GLU A 1 157 ? -5.053 7.458 14.423 1.00 82.19 157 GLU A N 1
ATOM 1241 C CA . GLU A 1 157 ? -5.227 6.382 15.404 1.00 82.19 157 GLU A CA 1
ATOM 1242 C C . GLU A 1 157 ? -4.125 6.447 16.473 1.00 82.19 157 GLU A C 1
ATOM 1244 O O . GLU A 1 157 ? -3.161 5.680 16.466 1.00 82.19 157 GLU A O 1
ATOM 1249 N N . ARG A 1 158 ? -4.244 7.390 17.421 1.00 80.81 158 ARG A N 1
ATOM 1250 C CA . ARG A 1 158 ? -3.238 7.566 18.490 1.00 80.81 158 ARG A CA 1
ATOM 1251 C C . ARG A 1 158 ? -2.953 6.248 19.221 1.00 80.81 158 ARG A C 1
ATOM 1253 O O . ARG A 1 158 ? -3.841 5.678 19.852 1.00 80.81 158 ARG A O 1
ATOM 1260 N N . GLY A 1 159 ? -1.695 5.809 19.177 1.00 78.94 159 GLY A N 1
ATOM 1261 C CA . GLY A 1 159 ? -1.236 4.544 19.762 1.00 78.94 159 GLY A CA 1
ATOM 1262 C C . GLY A 1 159 ? -1.029 3.411 18.750 1.00 78.94 159 GLY A C 1
ATOM 1263 O O . GLY A 1 159 ? -0.339 2.452 19.088 1.00 78.94 159 GLY A O 1
ATOM 1264 N N . ALA A 1 160 ? -1.519 3.546 17.511 1.00 82.81 160 ALA A N 1
ATOM 1265 C CA . ALA A 1 160 ? -1.332 2.555 16.449 1.00 82.81 160 ALA A CA 1
ATOM 1266 C C . ALA A 1 160 ? 0.145 2.380 16.064 1.00 82.81 160 ALA A C 1
ATOM 1268 O O . ALA A 1 160 ? 0.624 1.259 15.946 1.00 82.81 160 ALA A O 1
ATOM 1269 N N . PHE A 1 161 ? 0.924 3.460 15.956 1.00 84.06 161 PHE A N 1
ATOM 1270 C CA . PHE A 1 161 ? 2.365 3.334 15.699 1.00 84.06 161 PHE A CA 1
ATOM 1271 C C . PHE A 1 161 ? 3.101 2.532 16.789 1.00 84.06 161 PHE A C 1
ATOM 1273 O O . PHE A 1 161 ? 3.967 1.709 16.498 1.00 84.06 161 PHE A O 1
ATOM 1280 N N . GLY A 1 162 ? 2.716 2.725 18.055 1.00 79.56 162 GLY A N 1
ATOM 1281 C CA . GLY A 1 162 ? 3.289 1.980 19.174 1.00 79.56 162 GLY A CA 1
ATOM 1282 C C . GLY A 1 162 ? 3.000 0.481 19.097 1.00 79.56 162 GLY A C 1
ATOM 1283 O O . GLY A 1 162 ? 3.859 -0.309 19.480 1.00 79.56 162 GLY A O 1
ATOM 1284 N N . SER A 1 163 ? 1.839 0.087 18.564 1.00 83.88 163 SER A N 1
ATOM 1285 C CA . SER A 1 163 ? 1.473 -1.325 18.428 1.00 83.88 163 SER A CA 1
ATOM 1286 C C . SER A 1 163 ? 2.258 -2.042 17.337 1.00 83.88 163 SER A C 1
ATOM 1288 O O . SER A 1 163 ? 2.556 -3.222 17.485 1.00 83.88 163 SER A O 1
ATOM 1290 N N 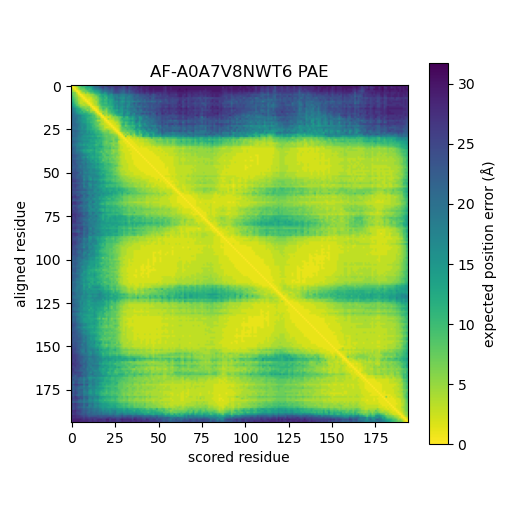. VAL A 1 164 ? 2.672 -1.334 16.284 1.00 85.69 164 VAL A N 1
ATOM 1291 C CA . VAL A 1 164 ? 3.557 -1.892 15.251 1.00 85.69 164 VAL A CA 1
ATOM 1292 C C . VAL A 1 164 ? 4.940 -2.211 15.825 1.00 85.69 164 VAL A C 1
ATOM 1294 O O . VAL A 1 164 ? 5.528 -3.226 15.468 1.00 85.69 164 VAL A O 1
ATOM 1297 N N . ILE A 1 165 ? 5.448 -1.371 16.733 1.00 85.56 165 ILE A N 1
ATOM 1298 C CA . ILE A 1 165 ? 6.779 -1.547 17.334 1.00 85.56 165 ILE A CA 1
ATOM 1299 C C . ILE A 1 165 ? 6.756 -2.571 18.471 1.00 85.56 165 ILE A C 1
ATOM 1301 O O . ILE A 1 165 ? 7.621 -3.439 18.541 1.00 85.56 165 ILE A O 1
ATOM 1305 N N . ARG A 1 166 ? 5.798 -2.443 19.394 1.00 84.75 166 ARG A N 1
ATOM 1306 C CA . ARG A 1 166 ? 5.752 -3.247 20.626 1.00 84.75 166 ARG A CA 1
ATOM 1307 C C . ARG A 1 166 ? 4.925 -4.522 20.492 1.00 84.75 166 ARG A C 1
ATOM 1309 O O . ARG A 1 166 ? 5.076 -5.426 21.305 1.00 84.75 166 ARG A O 1
ATOM 1316 N N . GLY A 1 167 ? 4.056 -4.600 19.488 1.00 85.25 167 GLY A N 1
ATOM 1317 C CA . GLY A 1 167 ? 3.143 -5.724 19.285 1.00 85.25 167 GLY A CA 1
ATOM 1318 C C . GLY A 1 167 ? 1.901 -5.708 20.181 1.00 85.25 167 GLY A C 1
ATOM 1319 O O . GLY A 1 167 ? 1.103 -6.640 20.102 1.00 85.25 167 GLY A O 1
ATOM 1320 N N . ASP A 1 168 ? 1.708 -4.678 21.012 1.00 87.62 168 ASP A N 1
ATOM 1321 C CA . ASP A 1 168 ? 0.612 -4.583 21.977 1.00 87.62 168 ASP A CA 1
ATOM 1322 C C . ASP A 1 168 ? -0.265 -3.331 21.793 1.00 87.62 168 ASP A C 1
ATOM 1324 O O . ASP A 1 168 ? 0.131 -2.317 21.216 1.00 87.62 168 ASP A O 1
ATOM 1328 N N . VAL A 1 169 ? -1.508 -3.409 22.276 1.00 89.19 169 VAL A N 1
ATOM 1329 C CA . VAL A 1 169 ? -2.466 -2.292 22.283 1.00 89.19 169 VAL A CA 1
ATOM 1330 C C . VAL A 1 169 ? -3.141 -2.185 23.642 1.00 89.19 169 VAL A C 1
ATOM 1332 O O . VAL A 1 169 ? -3.414 -3.188 24.300 1.00 89.19 169 VAL A O 1
ATOM 1335 N N . SER A 1 170 ? -3.462 -0.959 24.058 1.00 90.12 170 SER A N 1
ATOM 1336 C CA . SER A 1 170 ? -4.222 -0.745 25.289 1.00 90.12 170 SER A CA 1
ATOM 1337 C C . SER A 1 170 ? -5.681 -1.185 25.126 1.00 90.12 170 SER A C 1
ATOM 1339 O O . SER A 1 170 ? -6.263 -1.110 24.042 1.00 90.12 170 SER A O 1
ATOM 1341 N N . ILE A 1 171 ? -6.323 -1.581 26.229 1.00 89.12 171 ILE A N 1
ATOM 1342 C CA . ILE A 1 171 ? -7.754 -1.937 26.230 1.00 89.12 171 ILE A CA 1
ATOM 1343 C C . ILE A 1 171 ? -8.613 -0.759 25.744 1.00 89.12 171 ILE A C 1
ATOM 1345 O O . ILE A 1 171 ? -9.589 -0.958 25.023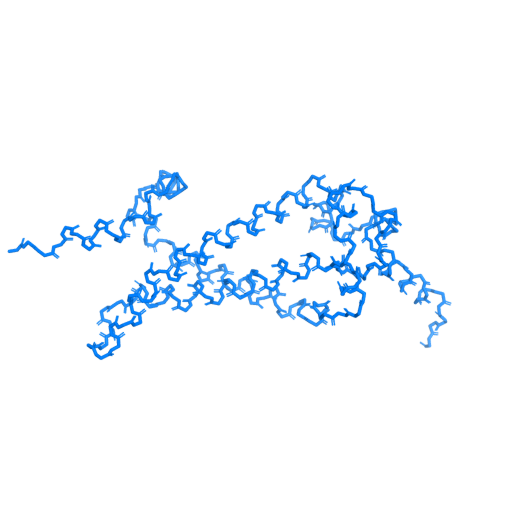 1.00 89.12 171 ILE A O 1
ATOM 1349 N N . ALA A 1 172 ? -8.245 0.473 26.107 1.00 89.38 172 ALA A N 1
ATOM 1350 C CA . ALA A 1 172 ? -8.937 1.677 25.653 1.00 89.38 172 ALA A CA 1
ATOM 1351 C C . ALA A 1 172 ? -8.848 1.852 24.127 1.00 89.38 172 ALA A C 1
ATOM 1353 O O . ALA A 1 172 ? -9.850 2.182 23.495 1.00 89.38 172 ALA A O 1
ATOM 1354 N N . PHE A 1 173 ? -7.684 1.570 23.530 1.00 88.75 173 PHE A N 1
ATOM 1355 C CA . PHE A 1 173 ? -7.504 1.578 22.077 1.00 88.75 173 PHE A CA 1
ATOM 1356 C C . PHE A 1 173 ? -8.396 0.528 21.406 1.00 88.75 173 PHE A C 1
ATOM 1358 O O . PHE A 1 173 ? -9.140 0.852 20.481 1.00 88.75 173 PHE A O 1
ATOM 1365 N N . ALA A 1 174 ? -8.383 -0.707 21.919 1.00 90.00 174 ALA A N 1
ATOM 1366 C CA . ALA A 1 174 ? -9.203 -1.793 21.389 1.00 90.00 174 ALA A CA 1
ATOM 1367 C C . ALA A 1 174 ? -10.703 -1.465 21.462 1.00 90.00 174 ALA A C 1
ATOM 1369 O O . ALA A 1 174 ? -11.411 -1.632 20.478 1.00 90.00 174 ALA A O 1
ATOM 1370 N N . LYS A 1 175 ? -11.190 -0.924 22.587 1.00 89.44 175 LYS A N 1
ATOM 1371 C CA . LYS A 1 175 ? -12.595 -0.506 22.738 1.00 89.44 175 LYS A CA 1
ATOM 1372 C C . LYS A 1 175 ? -12.999 0.608 21.774 1.00 89.44 175 LYS A C 1
ATOM 1374 O O . LYS A 1 175 ? -14.137 0.613 21.321 1.00 89.44 175 LYS A O 1
ATOM 1379 N N . ARG A 1 176 ? -12.094 1.548 21.492 1.00 87.56 176 ARG A N 1
ATOM 1380 C CA . ARG A 1 176 ? -12.380 2.713 20.650 1.00 87.56 176 ARG A CA 1
ATOM 1381 C C . ARG A 1 176 ? -12.356 2.381 19.159 1.00 87.56 176 ARG A C 1
ATOM 1383 O O . ARG A 1 176 ? -13.319 2.677 18.468 1.00 87.56 176 ARG A O 1
ATOM 1390 N N . TYR A 1 177 ? -11.274 1.777 18.673 1.00 87.62 177 TYR A N 1
ATOM 1391 C CA . TYR A 1 177 ? -11.060 1.584 17.232 1.00 87.62 177 TYR A CA 1
ATOM 1392 C C . TYR A 1 177 ? -11.449 0.185 16.739 1.00 87.62 177 TYR A C 1
ATOM 1394 O O . TYR A 1 177 ? -11.753 0.008 15.561 1.00 87.62 177 TYR A O 1
ATOM 1402 N N . HIS A 1 178 ? -11.478 -0.808 17.635 1.00 91.50 178 HIS A N 1
ATOM 1403 C CA . HIS A 1 178 ? -11.739 -2.216 17.309 1.00 91.50 178 HIS A CA 1
ATOM 1404 C C . HIS A 1 178 ? -12.739 -2.885 18.275 1.00 91.50 178 HIS A C 1
ATOM 1406 O O . HIS A 1 178 ? -12.460 -3.962 18.818 1.00 91.50 178 HIS A O 1
ATOM 1412 N N . PRO A 1 179 ? -13.912 -2.275 18.538 1.00 91.06 179 PRO A N 1
ATOM 1413 C CA . PRO A 1 179 ? -14.852 -2.767 19.548 1.00 91.06 179 PRO A CA 1
ATOM 1414 C C . PRO A 1 179 ? -15.350 -4.196 19.283 1.00 91.06 179 PRO A C 1
ATOM 1416 O O . PRO A 1 179 ? -15.564 -4.946 20.235 1.00 91.06 179 PRO A O 1
ATOM 1419 N N . GLY A 1 180 ? -15.503 -4.608 18.019 1.00 90.19 180 GLY A N 1
ATOM 1420 C CA . GLY A 1 180 ? -15.896 -5.976 17.666 1.00 90.19 180 GLY A CA 1
ATOM 1421 C C . GLY A 1 180 ? -14.821 -7.001 18.036 1.00 90.19 180 GLY A C 1
ATOM 1422 O O . GLY A 1 180 ? -15.128 -8.043 18.610 1.00 90.19 180 GLY A O 1
ATOM 1423 N N . TRP A 1 181 ? -13.550 -6.667 17.809 1.00 91.69 181 TRP A N 1
ATOM 1424 C CA . TRP A 1 181 ? -12.418 -7.498 18.232 1.00 91.69 181 TRP A CA 1
ATOM 1425 C C . TRP A 1 181 ? -12.268 -7.563 19.754 1.00 91.69 181 TRP A C 1
ATOM 1427 O O . TRP A 1 181 ? -12.016 -8.628 20.313 1.00 91.69 181 TRP A O 1
ATOM 1437 N N . TYR A 1 182 ? -12.485 -6.442 20.449 1.00 92.75 182 TYR A N 1
ATOM 1438 C CA . TYR A 1 182 ? -12.477 -6.419 21.911 1.00 92.75 182 TYR A CA 1
ATOM 1439 C C . TYR A 1 182 ? -13.545 -7.351 22.508 1.00 92.75 182 TYR A C 1
ATOM 1441 O O . TYR A 1 182 ? -13.264 -8.105 23.446 1.00 92.75 182 TYR A O 1
ATOM 1449 N N . GLN A 1 183 ? -14.762 -7.327 21.953 1.00 91.62 183 GLN A N 1
ATOM 1450 C CA . GLN A 1 183 ? -15.836 -8.235 22.361 1.00 91.62 183 GLN A CA 1
ATOM 1451 C C . GLN A 1 183 ? -15.469 -9.699 22.105 1.00 91.62 183 GLN A C 1
ATOM 1453 O O . GLN A 1 183 ? -15.730 -10.543 22.960 1.00 91.62 183 GLN A O 1
ATOM 1458 N N . GLU A 1 184 ? -14.846 -10.000 20.966 1.00 90.31 184 GLU A N 1
ATOM 1459 C CA . GLU A 1 184 ? -14.391 -11.347 20.626 1.00 90.31 184 GLU A CA 1
ATOM 1460 C C . GLU A 1 184 ? -13.362 -11.874 21.638 1.00 90.31 184 GLU A C 1
ATOM 1462 O O . GLU A 1 184 ? -13.573 -12.941 22.215 1.00 90.31 184 GLU A O 1
ATOM 1467 N N . ILE A 1 185 ? -12.310 -11.104 21.937 1.00 90.50 185 ILE A N 1
ATOM 1468 C CA . ILE A 1 185 ? -11.281 -11.509 22.910 1.00 90.50 185 ILE A CA 1
ATOM 1469 C C . ILE A 1 185 ? -11.877 -11.674 24.307 1.00 90.50 185 ILE A C 1
ATOM 1471 O O . ILE A 1 185 ? -11.564 -12.634 25.007 1.00 90.50 185 ILE A O 1
ATOM 1475 N N . THR A 1 186 ? -12.757 -10.761 24.723 1.00 89.94 186 THR A N 1
ATOM 1476 C CA . THR A 1 186 ? -13.372 -10.820 26.057 1.00 89.94 186 THR A CA 1
ATOM 1477 C C . THR A 1 186 ? -14.270 -12.051 26.194 1.00 89.94 186 THR A C 1
ATOM 1479 O O . THR A 1 186 ? -14.238 -12.722 27.223 1.00 89.94 186 THR A O 1
ATOM 1482 N N . ARG A 1 187 ? -15.030 -12.400 25.147 1.00 89.62 187 ARG A N 1
ATOM 1483 C CA . ARG A 1 187 ? -15.823 -13.640 25.118 1.00 89.62 187 ARG A CA 1
ATOM 1484 C C . ARG A 1 187 ? -14.938 -14.883 25.156 1.00 89.62 187 ARG A C 1
ATOM 1486 O O . ARG A 1 187 ? -15.258 -15.810 25.888 1.00 89.62 187 ARG A O 1
ATOM 1493 N N . GLN A 1 188 ? -13.833 -14.900 24.409 1.00 85.56 188 GLN A N 1
ATOM 1494 C CA . GLN A 1 188 ? -12.879 -16.013 24.428 1.00 85.56 188 GLN A CA 1
ATOM 1495 C C . GLN A 1 188 ? -12.223 -16.183 25.804 1.00 85.56 188 GLN A C 1
ATOM 1497 O O . GLN A 1 188 ? -12.079 -17.307 26.268 1.00 85.56 188 GLN A O 1
ATOM 1502 N N . ALA A 1 189 ? -11.878 -15.084 26.480 1.00 84.38 189 ALA A N 1
ATOM 1503 C CA . ALA A 1 189 ? -11.308 -15.113 27.827 1.00 84.38 189 ALA A CA 1
ATOM 1504 C C . ALA A 1 189 ? -12.306 -15.594 28.896 1.00 84.38 189 ALA A C 1
ATOM 1506 O O . ALA A 1 189 ? -11.899 -16.201 29.882 1.00 84.38 189 ALA A O 1
ATOM 1507 N N . ALA A 1 190 ? -13.602 -15.327 28.706 1.00 80.88 190 ALA A N 1
ATOM 1508 C CA . ALA A 1 190 ? -14.667 -15.772 29.604 1.00 80.88 190 ALA A CA 1
ATOM 1509 C C . ALA A 1 190 ? -15.126 -17.222 29.351 1.00 80.88 190 ALA A C 1
ATOM 1511 O O . ALA A 1 190 ? -15.825 -17.794 30.187 1.00 80.88 190 ALA A O 1
ATOM 1512 N N . ALA A 1 191 ? -14.767 -17.823 28.211 1.00 77.75 191 ALA A N 1
ATOM 1513 C CA . ALA A 1 191 ? -15.109 -19.206 27.903 1.00 77.75 191 ALA A CA 1
ATOM 1514 C C . ALA A 1 191 ? -14.196 -20.178 28.682 1.00 77.75 191 ALA A C 1
ATOM 1516 O O . ALA A 1 191 ? -12.980 -19.974 28.717 1.00 77.75 191 ALA A O 1
ATOM 1517 N N . PRO A 1 192 ? -14.734 -21.250 29.295 1.00 63.03 192 PRO A N 1
ATOM 1518 C CA . PRO A 1 192 ? -13.912 -22.231 29.996 1.00 63.03 192 PRO A CA 1
ATOM 1519 C C . PRO A 1 192 ? -12.932 -22.897 29.019 1.00 63.03 192 PRO A C 1
ATOM 1521 O O . PRO A 1 192 ? -13.337 -23.362 27.950 1.00 63.03 192 PRO A O 1
ATOM 1524 N N . ARG A 1 193 ? -11.641 -22.948 29.383 1.00 63.91 193 ARG A N 1
ATOM 1525 C CA . ARG A 1 193 ? -10.643 -23.756 28.660 1.00 63.91 193 ARG A CA 1
ATOM 1526 C C . ARG A 1 193 ? -11.109 -25.212 28.683 1.00 63.91 193 ARG A C 1
ATOM 1528 O O . ARG A 1 193 ? -11.277 -25.766 29.767 1.00 63.91 193 ARG A O 1
ATOM 1535 N N . LYS A 1 194 ? -11.345 -25.787 27.503 1.00 48.25 194 LYS A N 1
ATOM 1536 C CA . LYS A 1 194 ? -11.473 -27.238 27.340 1.00 48.25 194 LYS A CA 1
ATOM 1537 C C . LYS A 1 194 ? -10.111 -27.903 27.463 1.00 48.25 194 LYS A C 1
ATOM 1539 O O . LYS A 1 194 ? -9.125 -27.264 27.030 1.00 48.25 194 LYS A O 1
#

pLDDT: mean 83.97, std 15.0, range [37.75, 97.56]

Sequence (194 aa):
HLAGGTLDVLRNLAGMTGIGLLCAAILGGGQVSRMLHPWAGLIFVGAVLYMYGMWAGQMRHTDVDRAWWKAVRYYSTNQDDKMPPAGRYNAGQKFLFWGFFWGGILLLLSGVVLWFPEYLSWNLRFLRYLAVIVHPAAALLTIGLFMIHLYMGLFAERGAFGSVIRGDVSIAFAKRYHPGWYQEITRQAAAPRK

Secondary structure (DSSP, 8-state):
---SHHHHHHHHGGGGSHHHHHHHHHTTSHHHHHHHHHHHHHHHHHHHHHHHHHHGGG----HHHHHHHHTHHHHHTT-GGGS----SS-HHHHHHHHHHHHHHHHHHHHHHHHH-GGGS-GGGHHHHHHHHHHHHHHHHHHHHHHHHHHHIIIIISTTHHHHHHHS---HHHHHHH-HHHHHHHHHHHHSPP-

Foldseek 3Di:
DPDPPPVVVLVCVLLPDPVSVVCQVVQVHNVSCVVCVVVVLVVLLVVLVVVCVVCVVVLDDDPLQVQQVVVVVCLVVLVLVPRRQAAPDHNLRSVLSVLSNVLSVLLNQLVVCVVPVVPDDPVRVVSVVVSSVSNSVSVVSNVVSVVVVCCCQPPSQPCNVVCVVVVDDDLVSCCRNRVVNSVVVVVVVPDDDD

Mean predicted aligned error: 8.8 Å